Protein AF-A0A6J4Q2Y3-F1 (afdb_monomer_lite)

Sequence (351 aa):
MREAQGMSKALRFVGTSSLFTVGAATLVVAAYTLRTARKYVGLAEDRMEHLREEQAGLLGFLREERRVSKEESKREREQHLELQQKVEWLNREFKQLQREQGQLAEKFERERARRLEYQQQQTRQEREERARERERRDSEQKIEHLKRELRELREAQQDRKIEQDSSSSVPAGSLESLPKGRELLGEELPSAPRPREAGKTSRPASSPEKKAPAPAKVPPTNKRPRLGVRLPHPDDLAGGGRAPVGRPRSGAQLEVFRKHYDRYLENYRGYVELAEGLYRARDNGEVQPGSFEEREWRGRLRRANDGIERTTSRLDILEEHNPELATDDRISRRAGVARRHSELQRKTGAV

Structure (mmCIF, N/CA/C/O backbone):
data_AF-A0A6J4Q2Y3-F1
#
_entry.id   AF-A0A6J4Q2Y3-F1
#
loop_
_atom_site.group_PDB
_atom_site.id
_atom_site.type_symbol
_atom_site.label_atom_id
_atom_site.label_alt_id
_atom_site.label_comp_id
_atom_site.label_asym_id
_atom_site.label_entity_id
_atom_site.label_seq_id
_atom_site.pdbx_PDB_ins_code
_atom_site.Cartn_x
_atom_site.Cartn_y
_atom_site.Cartn_z
_atom_site.occupancy
_atom_site.B_iso_or_equiv
_atom_site.auth_seq_id
_atom_site.auth_comp_id
_atom_site.auth_asym_id
_atom_site.auth_atom_id
_atom_site.pdbx_PDB_model_num
ATOM 1 N N . MET A 1 1 ? 72.556 -20.715 -97.646 1.00 51.34 1 MET A N 1
ATOM 2 C CA . MET A 1 1 ? 7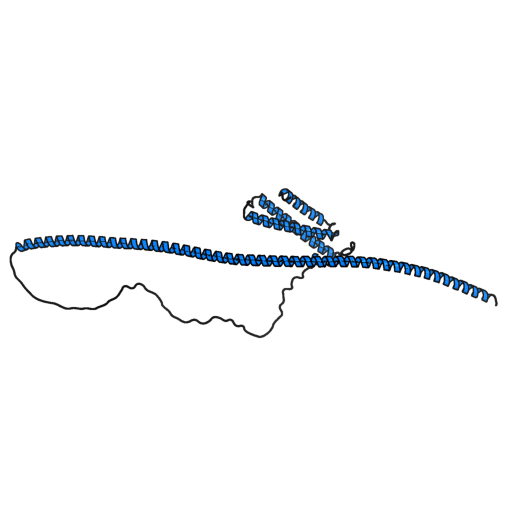2.250 -21.104 -96.245 1.00 51.34 1 MET A CA 1
ATOM 3 C C . MET A 1 1 ? 72.565 -20.033 -95.175 1.00 51.34 1 MET A C 1
ATOM 5 O O . MET A 1 1 ? 72.493 -20.354 -93.999 1.00 51.34 1 MET A O 1
ATOM 9 N N . ARG A 1 2 ? 72.846 -18.756 -95.508 1.00 53.25 2 ARG A N 1
ATOM 10 C CA . ARG A 1 2 ? 73.085 -17.691 -94.497 1.00 53.25 2 ARG A CA 1
ATOM 11 C C . ARG A 1 2 ? 71.859 -16.822 -94.155 1.00 53.25 2 ARG A C 1
ATOM 13 O O . ARG A 1 2 ? 71.889 -16.132 -93.145 1.00 53.25 2 ARG A O 1
ATOM 20 N N . GLU A 1 3 ? 70.769 -16.892 -94.919 1.00 53.56 3 GLU A N 1
ATOM 21 C CA . GLU A 1 3 ? 69.589 -16.029 -94.708 1.00 53.56 3 GLU A CA 1
ATOM 22 C C . GLU A 1 3 ? 68.627 -16.528 -93.614 1.00 53.56 3 GLU A C 1
ATOM 24 O O . GLU A 1 3 ? 68.040 -15.723 -92.896 1.00 53.56 3 GLU A O 1
ATOM 29 N N . ALA A 1 4 ? 68.544 -17.840 -93.367 1.00 54.22 4 ALA A N 1
ATOM 30 C CA . ALA A 1 4 ? 67.678 -18.395 -92.315 1.00 54.22 4 ALA A CA 1
ATOM 31 C C . ALA A 1 4 ? 68.166 -18.095 -90.876 1.00 54.22 4 ALA A C 1
ATOM 33 O O . ALA A 1 4 ? 67.412 -18.215 -89.909 1.00 54.22 4 ALA A O 1
ATOM 34 N N . GLN A 1 5 ? 69.425 -17.672 -90.709 1.00 54.25 5 GLN A N 1
ATOM 35 C CA . GLN A 1 5 ? 70.026 -17.413 -89.396 1.00 54.25 5 GLN A CA 1
ATOM 36 C C . GLN A 1 5 ? 69.805 -15.968 -88.899 1.00 54.25 5 GLN A C 1
ATOM 38 O O . GLN A 1 5 ? 69.965 -15.698 -87.708 1.00 54.25 5 GLN A O 1
ATOM 43 N N . GLY A 1 6 ? 69.405 -15.043 -89.783 1.00 58.28 6 GLY A N 1
ATOM 44 C CA . GLY A 1 6 ? 69.096 -13.651 -89.429 1.00 58.28 6 GLY A CA 1
ATOM 45 C C . GLY A 1 6 ? 67.725 -13.485 -88.762 1.00 58.28 6 GLY A C 1
ATOM 46 O O . GLY A 1 6 ? 67.609 -12.810 -87.739 1.00 58.28 6 GLY A O 1
ATOM 47 N N . MET A 1 7 ? 66.695 -14.168 -89.274 1.00 58.19 7 MET A N 1
ATOM 48 C CA . MET A 1 7 ? 65.319 -14.036 -88.763 1.00 58.19 7 MET A CA 1
ATOM 49 C C . MET A 1 7 ? 65.138 -14.626 -87.353 1.00 58.19 7 MET A C 1
ATOM 51 O O . MET A 1 7 ? 64.383 -14.085 -86.548 1.00 58.19 7 MET A O 1
ATOM 55 N N . SER A 1 8 ? 65.886 -15.675 -86.994 1.00 57.44 8 SER A N 1
ATOM 56 C CA . SER A 1 8 ? 65.811 -16.291 -85.658 1.00 57.44 8 SER A CA 1
ATOM 57 C C . SER A 1 8 ? 66.433 -15.435 -84.542 1.00 57.44 8 SER A C 1
ATOM 59 O O . SER A 1 8 ? 66.017 -15.542 -83.387 1.00 57.44 8 SER A O 1
ATOM 61 N N . LYS A 1 9 ? 67.382 -14.541 -84.861 1.00 57.28 9 LYS A N 1
ATOM 62 C CA . LYS A 1 9 ? 67.942 -13.574 -83.898 1.00 57.28 9 LYS A CA 1
ATOM 63 C C . LYS A 1 9 ? 67.012 -12.381 -83.663 1.00 57.28 9 LYS A C 1
ATOM 65 O O . LYS A 1 9 ? 66.876 -11.952 -82.519 1.00 57.28 9 LYS A O 1
ATOM 70 N N . ALA A 1 10 ? 66.320 -11.906 -84.700 1.00 59.75 10 ALA A N 1
ATOM 71 C CA . ALA A 1 10 ? 65.318 -10.846 -84.570 1.00 59.75 10 ALA A CA 1
ATOM 72 C C . ALA A 1 10 ? 64.118 -11.291 -83.708 1.00 59.75 10 ALA A C 1
ATOM 74 O O . ALA A 1 10 ? 63.683 -10.555 -82.824 1.00 59.75 10 ALA A O 1
ATOM 75 N N . LEU A 1 11 ? 63.656 -12.536 -83.877 1.00 58.59 11 LEU A N 1
ATOM 76 C CA . LEU A 1 11 ? 62.570 -13.117 -83.074 1.00 58.59 11 LEU A CA 1
ATOM 77 C C . LEU A 1 11 ? 62.900 -13.216 -81.573 1.00 58.59 11 LEU A C 1
ATOM 79 O O . LEU A 1 11 ? 62.035 -12.960 -80.737 1.00 58.59 11 LEU A O 1
ATOM 83 N N . ARG A 1 12 ? 64.150 -13.528 -81.201 1.00 60.53 12 ARG A N 1
ATOM 84 C CA . ARG A 1 12 ? 64.557 -13.592 -79.783 1.00 60.53 12 ARG A CA 1
ATOM 85 C C . ARG A 1 12 ? 64.648 -12.213 -79.126 1.00 60.53 12 ARG A C 1
ATOM 87 O O . ARG A 1 12 ? 64.338 -12.103 -77.947 1.00 60.53 12 ARG A O 1
ATOM 94 N N . PHE A 1 13 ? 65.027 -11.174 -79.868 1.00 59.72 13 PHE A N 1
ATOM 95 C CA . PHE A 1 13 ? 65.158 -9.811 -79.337 1.00 59.72 13 PHE A CA 1
ATOM 96 C C . PHE A 1 13 ? 63.798 -9.116 -79.125 1.00 59.72 13 PHE A C 1
ATOM 98 O O . PHE A 1 13 ? 63.598 -8.383 -78.154 1.00 59.72 13 PHE A O 1
ATOM 105 N N . VAL A 1 14 ? 62.825 -9.393 -79.998 1.00 62.09 14 VAL A N 1
ATOM 106 C CA . VAL A 1 14 ? 61.439 -8.919 -79.828 1.00 62.09 14 VAL A CA 1
ATOM 107 C C . VAL A 1 14 ? 60.732 -9.668 -78.687 1.00 62.09 14 VAL A C 1
ATOM 109 O O . VAL A 1 14 ? 59.996 -9.064 -77.910 1.00 62.09 14 VAL A O 1
ATOM 112 N N . GLY A 1 15 ? 61.009 -10.966 -78.514 1.00 62.28 15 GLY A N 1
ATOM 113 C CA . GLY A 1 15 ? 60.459 -11.752 -77.405 1.00 62.28 15 GLY A CA 1
ATOM 114 C C . GLY A 1 15 ? 60.967 -11.319 -76.023 1.00 62.28 15 GLY A C 1
ATOM 115 O O . GLY A 1 15 ? 60.176 -11.211 -75.087 1.00 62.28 15 GLY A O 1
ATOM 116 N N . THR A 1 16 ? 62.264 -11.022 -75.879 1.00 70.94 16 THR A N 1
ATOM 117 C CA . THR A 1 16 ? 62.836 -10.613 -74.582 1.00 70.94 16 THR A CA 1
ATOM 118 C C . THR A 1 16 ? 62.355 -9.232 -74.145 1.00 70.94 16 THR A C 1
ATOM 120 O O . THR A 1 16 ? 61.988 -9.059 -72.986 1.00 70.94 16 THR A O 1
ATOM 123 N N . SER A 1 17 ? 62.286 -8.260 -75.057 1.00 71.75 17 SER A N 1
ATOM 124 C CA . SER A 1 17 ? 61.802 -6.903 -74.754 1.00 71.75 17 SER A CA 1
ATOM 125 C C . SER A 1 17 ? 60.324 -6.871 -74.339 1.00 71.75 17 SER A C 1
ATOM 127 O O . SER A 1 17 ? 59.967 -6.174 -73.386 1.00 71.75 17 SER A O 1
ATOM 129 N N . SER A 1 18 ? 59.471 -7.687 -74.965 1.00 76.50 18 SER A N 1
ATOM 130 C CA . SER A 1 18 ? 58.060 -7.814 -74.573 1.00 76.50 18 SER A CA 1
ATOM 131 C C . SER A 1 18 ? 57.900 -8.364 -73.146 1.00 76.50 18 SER A C 1
ATOM 133 O O . SER A 1 18 ? 57.174 -7.774 -72.344 1.00 76.50 18 SER A O 1
ATOM 135 N N . LEU A 1 19 ? 58.655 -9.405 -72.774 1.00 80.12 19 LEU A N 1
ATOM 136 C CA . LEU A 1 19 ? 58.645 -9.968 -71.415 1.00 80.12 19 LEU A CA 1
ATOM 137 C C . LEU A 1 19 ? 59.054 -8.944 -70.346 1.00 80.12 19 LEU A C 1
ATOM 139 O O . LEU A 1 19 ? 58.438 -8.893 -69.281 1.00 80.12 19 LEU A O 1
ATOM 143 N N . PHE A 1 20 ? 60.042 -8.092 -70.634 1.00 84.00 20 PHE A N 1
ATOM 144 C CA . PHE A 1 20 ? 60.451 -7.032 -69.709 1.00 84.00 20 PHE A CA 1
ATOM 145 C C . PHE A 1 20 ? 59.354 -5.984 -69.493 1.00 84.00 20 PHE A C 1
ATOM 147 O O . PHE A 1 20 ? 59.102 -5.598 -68.352 1.00 84.00 20 PHE A O 1
ATOM 154 N N . THR A 1 21 ? 58.670 -5.546 -70.555 1.00 85.38 21 THR A N 1
ATOM 155 C CA . THR A 1 21 ? 57.591 -4.546 -70.428 1.00 85.38 21 THR A CA 1
ATOM 156 C C . THR A 1 21 ? 56.382 -5.083 -69.659 1.00 85.38 21 THR A C 1
ATOM 158 O O . THR A 1 21 ? 55.869 -4.398 -68.773 1.00 85.38 21 THR A O 1
ATOM 161 N N . VAL A 1 22 ? 55.980 -6.334 -69.911 1.00 88.44 22 VAL A N 1
ATOM 162 C CA . VAL A 1 22 ? 54.896 -7.000 -69.168 1.00 88.44 22 VAL A CA 1
ATOM 163 C C . VAL A 1 22 ? 55.290 -7.231 -67.706 1.00 88.44 22 VAL A C 1
ATOM 165 O O . VAL A 1 22 ? 54.489 -6.978 -66.803 1.00 88.44 22 VAL A O 1
ATOM 168 N N . GLY A 1 23 ? 56.535 -7.644 -67.447 1.00 89.75 23 GLY A N 1
ATOM 169 C CA . GLY A 1 23 ? 57.057 -7.820 -66.090 1.00 89.75 23 GLY A CA 1
ATOM 170 C C . GLY A 1 23 ? 57.069 -6.514 -65.291 1.00 89.75 23 GLY A C 1
ATOM 171 O O . GLY A 1 23 ? 56.585 -6.477 -64.160 1.00 89.75 23 GLY A O 1
ATOM 172 N N . ALA A 1 24 ? 57.542 -5.421 -65.895 1.00 92.81 24 ALA A N 1
ATOM 173 C CA . ALA A 1 24 ? 57.549 -4.102 -65.267 1.00 92.81 24 ALA A CA 1
ATOM 174 C C . ALA A 1 24 ? 56.127 -3.586 -64.988 1.00 92.81 24 ALA A C 1
ATOM 176 O O . ALA A 1 24 ? 55.852 -3.127 -63.879 1.00 92.81 24 ALA A O 1
ATOM 177 N N . ALA A 1 25 ? 55.203 -3.719 -65.946 1.00 92.44 25 ALA A N 1
ATOM 178 C CA . ALA A 1 25 ? 53.804 -3.336 -65.753 1.00 92.44 25 ALA A CA 1
ATOM 179 C C . ALA A 1 25 ? 53.146 -4.129 -64.608 1.00 92.44 25 ALA A C 1
ATOM 181 O O . ALA A 1 25 ? 52.479 -3.549 -63.751 1.00 92.44 25 ALA A O 1
ATOM 182 N N . THR A 1 26 ? 53.402 -5.439 -64.535 1.00 93.56 26 THR A N 1
ATOM 183 C CA . THR A 1 26 ? 52.883 -6.308 -63.465 1.00 93.56 26 THR A CA 1
ATOM 184 C C . THR A 1 26 ? 53.423 -5.898 -62.094 1.00 93.56 26 THR A C 1
ATOM 186 O O . THR A 1 26 ? 52.661 -5.832 -61.131 1.00 93.56 26 THR A O 1
ATOM 189 N N . LEU A 1 27 ? 54.712 -5.555 -61.994 1.00 95.00 27 LEU A N 1
ATOM 190 C CA . LEU A 1 27 ? 55.315 -5.071 -60.747 1.00 95.00 27 LEU A CA 1
ATOM 191 C C . LEU A 1 27 ? 54.728 -3.732 -60.291 1.00 95.00 27 LEU A C 1
ATOM 193 O O . LEU A 1 27 ? 54.502 -3.547 -59.095 1.00 95.00 27 LEU A O 1
ATOM 197 N N . VAL A 1 28 ? 54.442 -2.811 -61.216 1.00 94.94 28 VAL A N 1
ATOM 198 C CA . VAL A 1 28 ? 53.799 -1.527 -60.887 1.00 94.94 28 VAL A CA 1
ATOM 199 C C . VAL A 1 28 ? 52.387 -1.751 -60.350 1.00 94.94 28 VAL A C 1
ATOM 201 O O . VAL A 1 28 ? 52.034 -1.187 -59.311 1.00 94.94 28 VAL A O 1
ATOM 204 N N . VAL A 1 29 ? 51.601 -2.616 -61.000 1.00 94.31 29 VAL A N 1
ATOM 205 C CA . VAL A 1 29 ? 50.261 -2.988 -60.520 1.00 94.31 29 VAL A CA 1
ATOM 206 C C . VAL A 1 29 ? 50.352 -3.652 -59.144 1.00 94.31 29 VAL A C 1
ATOM 208 O O . VAL A 1 29 ? 49.654 -3.226 -58.228 1.00 94.31 29 VAL A O 1
ATOM 211 N N . ALA A 1 30 ? 51.266 -4.607 -58.953 1.00 94.12 30 ALA A N 1
ATOM 212 C CA . ALA A 1 30 ? 51.465 -5.293 -57.675 1.00 94.12 30 ALA A CA 1
ATOM 213 C C . ALA A 1 30 ? 51.880 -4.333 -56.542 1.00 94.12 30 ALA A C 1
ATOM 215 O O . ALA A 1 30 ? 51.368 -4.407 -55.421 1.00 94.12 30 ALA A O 1
ATOM 216 N N . ALA A 1 31 ? 52.778 -3.385 -56.826 1.00 94.44 31 ALA A N 1
ATOM 217 C CA . ALA A 1 31 ? 53.193 -2.367 -55.866 1.00 94.44 31 ALA A CA 1
ATOM 218 C C . ALA A 1 31 ? 52.036 -1.419 -55.505 1.00 94.44 31 ALA A C 1
ATOM 220 O O . ALA A 1 31 ? 51.886 -1.037 -54.339 1.00 94.44 31 ALA A O 1
ATOM 221 N N . TYR A 1 32 ? 51.189 -1.067 -56.476 1.00 95.12 32 TYR A N 1
ATOM 222 C CA . TYR A 1 32 ? 49.996 -0.255 -56.245 1.00 95.12 32 TYR A CA 1
ATOM 223 C C . TYR A 1 32 ? 48.945 -0.999 -55.405 1.00 95.12 32 TYR A C 1
ATOM 225 O O . TYR A 1 32 ? 48.430 -0.440 -54.431 1.00 95.12 32 TYR A O 1
ATOM 233 N N . THR A 1 33 ? 48.679 -2.276 -55.702 1.00 94.38 33 THR A N 1
ATOM 234 C CA . THR A 1 33 ? 47.762 -3.112 -54.907 1.00 94.38 33 THR A CA 1
ATOM 235 C C . THR A 1 33 ? 48.272 -3.315 -53.483 1.00 94.38 33 THR A C 1
ATOM 237 O O . THR A 1 33 ? 47.495 -3.268 -52.536 1.00 94.38 33 THR A O 1
ATOM 240 N N . LEU A 1 34 ? 49.588 -3.458 -53.289 1.00 93.50 34 LEU A N 1
ATOM 241 C CA . LEU A 1 34 ? 50.165 -3.597 -51.951 1.00 93.50 34 LEU A CA 1
ATOM 242 C C . LEU A 1 34 ? 50.056 -2.294 -51.142 1.00 93.50 34 LEU A C 1
ATOM 244 O O . LEU A 1 34 ? 49.759 -2.327 -49.948 1.00 93.50 34 LEU A O 1
ATOM 248 N N . ARG A 1 35 ? 50.266 -1.132 -51.777 1.00 92.56 35 ARG A N 1
ATOM 249 C CA . ARG A 1 35 ? 50.105 0.176 -51.117 1.00 92.56 35 ARG A CA 1
ATOM 250 C C . ARG A 1 35 ? 48.658 0.457 -50.734 1.00 92.56 35 ARG A C 1
ATOM 252 O O . ARG A 1 35 ? 48.415 0.970 -49.645 1.00 92.56 35 ARG A O 1
ATOM 259 N N . THR A 1 36 ? 47.713 0.135 -51.610 1.00 92.50 36 THR A N 1
ATOM 260 C CA . THR A 1 36 ? 46.284 0.290 -51.312 1.00 92.50 36 THR A CA 1
ATOM 261 C C . THR A 1 36 ? 45.861 -0.669 -50.205 1.00 92.50 36 THR A C 1
ATOM 263 O O . THR A 1 36 ? 45.287 -0.210 -49.222 1.00 92.50 36 THR A O 1
ATOM 266 N N . ALA A 1 37 ? 46.252 -1.946 -50.268 1.00 92.75 37 ALA A N 1
ATOM 267 C CA . ALA A 1 37 ? 45.990 -2.917 -49.204 1.00 92.75 37 ALA A CA 1
ATOM 268 C C . ALA A 1 37 ? 46.519 -2.448 -47.837 1.00 92.75 37 ALA A C 1
ATOM 270 O O . ALA A 1 37 ? 45.783 -2.491 -46.857 1.00 92.75 37 ALA A O 1
ATOM 271 N N . ARG A 1 38 ? 47.747 -1.911 -47.768 1.00 92.62 38 ARG A N 1
ATOM 272 C CA . ARG A 1 38 ? 48.305 -1.366 -46.513 1.00 92.62 38 ARG A CA 1
ATOM 273 C C . ARG A 1 38 ? 47.492 -0.197 -45.951 1.00 92.62 38 ARG A C 1
ATOM 275 O O . ARG A 1 38 ? 47.301 -0.131 -44.743 1.00 92.62 38 ARG A O 1
ATOM 282 N N . LYS A 1 39 ? 46.981 0.698 -46.804 1.00 93.50 39 LYS A N 1
ATOM 283 C CA . LYS A 1 39 ? 46.099 1.794 -46.364 1.00 93.50 39 LYS A CA 1
ATOM 284 C C . LYS A 1 39 ? 44.755 1.281 -45.842 1.00 93.50 39 LYS A C 1
ATOM 286 O O . LYS A 1 39 ? 44.261 1.803 -44.851 1.00 93.50 39 LYS A O 1
ATOM 291 N N . TYR A 1 40 ? 44.181 0.261 -46.482 1.00 91.25 40 TYR A N 1
ATOM 292 C CA . TYR A 1 40 ? 42.938 -0.357 -46.012 1.00 91.25 40 TYR A CA 1
ATOM 293 C C . TYR A 1 40 ? 43.112 -1.086 -44.680 1.00 91.25 40 TYR A C 1
ATOM 295 O O . TYR A 1 40 ? 42.211 -1.019 -43.852 1.00 91.25 40 TYR A O 1
ATOM 303 N N . VAL A 1 41 ? 44.254 -1.746 -44.460 1.00 94.81 41 VAL A N 1
ATOM 304 C CA . VAL A 1 41 ? 44.563 -2.383 -43.171 1.00 94.81 41 VAL A CA 1
ATOM 305 C C . VAL A 1 41 ? 44.649 -1.336 -42.063 1.00 94.81 41 VAL A C 1
ATOM 307 O O . VAL A 1 41 ? 43.949 -1.492 -41.072 1.00 94.81 41 VAL A O 1
ATOM 310 N N . GLY A 1 42 ? 45.378 -0.233 -42.267 1.00 92.44 42 GLY A N 1
ATOM 311 C CA . GLY A 1 42 ? 45.437 0.850 -41.274 1.00 92.44 42 GLY A CA 1
ATOM 312 C C . GLY A 1 42 ? 44.061 1.455 -40.971 1.00 92.44 42 GLY A C 1
ATOM 313 O O . GLY A 1 42 ? 43.675 1.572 -39.817 1.00 92.44 42 GLY A O 1
ATOM 314 N N . LEU A 1 43 ? 43.250 1.724 -42.003 1.00 93.56 43 LEU A N 1
ATOM 315 C CA . LEU A 1 43 ? 41.882 2.226 -41.809 1.00 93.56 43 LEU A CA 1
ATOM 316 C C . LEU A 1 43 ? 40.981 1.221 -41.061 1.00 93.56 43 LEU A C 1
ATOM 318 O O . LEU A 1 43 ? 40.080 1.612 -40.319 1.00 93.56 43 LEU A O 1
ATOM 322 N N . ALA A 1 44 ? 41.189 -0.080 -41.278 1.00 91.94 44 ALA A N 1
ATOM 323 C CA . ALA A 1 44 ? 40.467 -1.127 -40.566 1.00 91.94 44 ALA A CA 1
ATOM 324 C C . ALA A 1 44 ? 40.925 -1.249 -39.104 1.00 91.94 44 ALA A C 1
ATOM 326 O O . ALA A 1 44 ? 40.083 -1.482 -38.238 1.00 91.94 44 ALA A O 1
ATOM 327 N N . GLU A 1 45 ? 42.218 -1.070 -38.829 1.00 93.31 45 GLU A N 1
ATOM 328 C CA . GLU A 1 45 ? 42.794 -1.049 -37.480 1.00 93.31 45 GLU A CA 1
ATOM 329 C C . GLU A 1 45 ? 42.260 0.141 -36.672 1.00 93.31 45 GLU A C 1
ATOM 331 O O . GLU A 1 45 ? 41.692 -0.086 -35.604 1.00 93.31 45 GLU A O 1
ATOM 336 N N . ASP A 1 46 ? 42.278 1.358 -37.227 1.00 93.56 46 ASP A N 1
ATOM 337 C CA . ASP A 1 46 ? 41.724 2.558 -36.575 1.00 93.56 46 ASP A CA 1
ATOM 338 C C . ASP A 1 46 ? 40.233 2.379 -36.234 1.00 93.56 46 ASP A C 1
ATOM 340 O O . ASP A 1 46 ? 39.761 2.693 -35.137 1.00 93.56 46 ASP A O 1
ATOM 344 N N . ARG A 1 47 ? 39.458 1.805 -37.166 1.00 90.31 47 ARG A N 1
ATOM 345 C CA . ARG A 1 47 ? 38.033 1.524 -36.941 1.00 90.31 47 ARG A CA 1
ATOM 346 C C . ARG A 1 47 ? 37.819 0.455 -35.868 1.00 90.31 47 ARG A C 1
ATOM 348 O O . ARG A 1 47 ? 36.831 0.511 -35.136 1.00 90.31 47 ARG A O 1
ATOM 355 N N . MET A 1 48 ? 38.709 -0.529 -35.786 1.00 91.00 48 MET A N 1
ATOM 356 C CA . MET A 1 48 ? 38.663 -1.578 -34.768 1.00 91.00 48 MET A CA 1
ATOM 357 C C . MET A 1 48 ? 39.027 -1.042 -33.381 1.00 91.00 48 MET A C 1
ATOM 359 O O . MET A 1 48 ? 38.416 -1.472 -32.403 1.00 91.00 48 MET A O 1
ATOM 363 N N . GLU A 1 49 ? 39.976 -0.111 -33.280 1.00 91.75 49 GLU A N 1
ATOM 364 C CA . GLU A 1 49 ? 40.306 0.565 -32.021 1.00 91.75 49 GLU A CA 1
ATOM 365 C C . GLU A 1 49 ? 39.123 1.383 -31.510 1.00 91.75 49 GLU A C 1
ATOM 367 O O . GLU A 1 49 ? 38.693 1.177 -30.375 1.00 91.75 49 GLU A O 1
ATOM 372 N N . HIS A 1 50 ? 38.497 2.181 -32.377 1.00 89.62 50 HIS A N 1
ATOM 373 C CA . HIS A 1 50 ? 37.311 2.947 -32.001 1.00 89.62 50 HIS A CA 1
ATOM 374 C C . HIS A 1 50 ? 36.160 2.049 -31.513 1.00 89.62 50 HIS A C 1
ATOM 376 O O . HIS A 1 50 ? 35.560 2.298 -30.468 1.00 89.62 50 HIS A O 1
ATOM 382 N N . LEU A 1 51 ? 35.899 0.933 -32.206 1.00 89.94 51 LEU A N 1
ATOM 383 C CA . LEU A 1 51 ? 34.889 -0.039 -31.770 1.00 89.94 51 LEU A CA 1
ATOM 384 C C . LEU A 1 51 ? 35.233 -0.688 -30.421 1.00 89.94 51 LEU A C 1
ATOM 386 O O . LEU A 1 51 ? 34.326 -0.992 -29.644 1.00 89.94 51 LEU A O 1
ATOM 390 N N . ARG A 1 52 ? 36.517 -0.921 -30.121 1.00 91.31 52 ARG A N 1
ATOM 391 C CA . ARG A 1 52 ? 36.943 -1.455 -28.816 1.00 91.31 52 ARG A CA 1
ATOM 392 C C . ARG A 1 52 ? 36.735 -0.441 -27.698 1.00 91.31 52 ARG A C 1
ATOM 394 O O . ARG A 1 52 ? 36.291 -0.839 -26.623 1.00 91.31 52 ARG A O 1
ATOM 401 N N . GLU A 1 53 ? 37.023 0.834 -27.938 1.00 92.12 53 GLU A N 1
ATOM 402 C CA . GLU A 1 53 ? 36.790 1.907 -26.967 1.00 92.12 53 GLU A CA 1
ATOM 403 C C . GLU A 1 53 ? 35.297 2.082 -26.669 1.00 92.12 53 GLU A C 1
ATOM 405 O O . GLU A 1 53 ? 34.901 2.104 -25.501 1.00 92.12 53 GLU A O 1
ATOM 410 N N . GLU A 1 54 ? 34.446 2.094 -27.701 1.00 87.75 54 GLU A N 1
ATOM 411 C CA . GLU A 1 54 ? 32.990 2.143 -27.525 1.00 87.75 54 GLU A CA 1
ATOM 412 C C . GLU A 1 54 ? 32.471 0.930 -26.736 1.00 87.75 54 GLU A C 1
ATOM 414 O O . GLU A 1 54 ? 31.659 1.074 -25.816 1.00 87.75 54 GLU A O 1
ATOM 419 N N . GLN A 1 55 ? 32.967 -0.273 -27.047 1.00 87.25 55 GLN A N 1
ATOM 420 C CA . GLN A 1 55 ? 32.610 -1.490 -26.312 1.00 87.25 55 GLN A CA 1
ATOM 421 C C . GLN A 1 55 ? 33.074 -1.444 -24.852 1.00 87.25 55 GLN A C 1
ATOM 423 O O . GLN A 1 55 ? 32.327 -1.867 -23.966 1.00 87.25 55 GLN A O 1
ATOM 428 N N . ALA A 1 56 ? 34.270 -0.918 -24.578 1.00 90.19 56 ALA A N 1
ATOM 429 C CA . ALA A 1 56 ? 34.779 -0.759 -23.219 1.00 90.19 56 ALA A CA 1
ATOM 430 C C . ALA A 1 56 ? 33.933 0.239 -22.411 1.00 90.19 56 ALA A C 1
ATOM 432 O O . ALA A 1 56 ? 33.603 -0.040 -21.256 1.00 90.19 56 ALA A O 1
ATOM 433 N N . GLY A 1 57 ? 33.516 1.348 -23.029 1.00 88.62 57 GLY A N 1
ATOM 434 C CA . GLY A 1 57 ? 32.616 2.328 -22.418 1.00 88.62 57 GLY A CA 1
ATOM 435 C C . GLY A 1 57 ? 31.248 1.735 -22.074 1.00 88.62 57 GLY A C 1
ATOM 436 O O . GLY A 1 57 ? 30.791 1.852 -20.936 1.00 88.62 57 GLY A O 1
ATOM 437 N N . LEU A 1 58 ? 30.628 1.018 -23.017 1.00 86.00 58 LEU A N 1
ATOM 438 C CA . LEU A 1 58 ? 29.344 0.333 -22.810 1.00 86.00 58 LEU A CA 1
ATOM 439 C C . LEU A 1 58 ? 29.417 -0.719 -21.694 1.00 86.00 58 LEU A C 1
ATOM 441 O O . LEU A 1 58 ? 28.536 -0.782 -20.837 1.00 86.00 58 LEU A O 1
ATOM 445 N N . LEU A 1 59 ? 30.476 -1.532 -21.668 1.00 88.56 59 LEU A N 1
ATOM 446 C CA . LEU A 1 59 ? 30.677 -2.524 -20.608 1.00 88.56 59 LEU A CA 1
ATOM 447 C C . LEU A 1 59 ? 30.925 -1.870 -19.245 1.00 88.56 59 LEU A C 1
ATOM 449 O O . LEU A 1 59 ? 30.448 -2.382 -18.229 1.00 88.56 59 LEU A O 1
ATOM 453 N N . GLY A 1 60 ? 31.653 -0.751 -19.217 1.00 90.38 60 GLY A N 1
ATOM 454 C CA . GLY A 1 60 ? 31.845 0.060 -18.018 1.00 90.38 60 GLY A CA 1
ATOM 455 C C . GLY A 1 60 ? 30.516 0.571 -17.468 1.00 90.38 60 GLY A C 1
ATOM 456 O O . GLY A 1 60 ? 30.213 0.345 -16.297 1.00 90.38 60 GLY A O 1
ATOM 457 N N . PHE A 1 61 ? 29.689 1.157 -18.335 1.00 89.44 61 PHE A N 1
ATOM 458 C CA . PHE A 1 61 ? 28.358 1.651 -17.986 1.00 89.44 61 PHE A CA 1
ATOM 459 C C . PHE A 1 61 ? 27.459 0.548 -17.409 1.00 89.44 61 PHE A C 1
ATOM 461 O O . PHE A 1 61 ? 26.951 0.691 -16.300 1.00 89.44 61 PHE A O 1
ATOM 468 N N . LEU A 1 62 ? 27.339 -0.596 -18.093 1.00 85.25 62 LEU A N 1
ATOM 469 C CA . LEU A 1 62 ? 26.516 -1.722 -17.625 1.00 85.25 62 LEU A CA 1
ATOM 470 C C . LEU A 1 62 ? 26.998 -2.289 -16.283 1.00 85.25 62 LEU A C 1
ATOM 472 O O . LEU A 1 62 ? 26.203 -2.765 -15.469 1.00 85.25 62 LEU A O 1
ATOM 476 N N . ARG A 1 63 ? 28.312 -2.276 -16.036 1.00 90.75 63 ARG A N 1
ATOM 477 C CA . ARG A 1 63 ? 28.877 -2.731 -14.762 1.00 90.75 63 ARG A CA 1
ATOM 478 C C . ARG A 1 63 ? 28.524 -1.772 -13.627 1.00 90.75 63 ARG A C 1
ATOM 480 O O . ARG A 1 63 ? 28.216 -2.252 -12.535 1.00 90.75 63 ARG A O 1
ATOM 487 N N . GLU A 1 64 ? 28.551 -0.470 -13.888 1.00 91.81 64 GLU A N 1
ATOM 488 C CA . GLU A 1 64 ? 28.174 0.552 -12.913 1.00 91.81 64 GLU A CA 1
ATOM 489 C C . GLU A 1 64 ? 26.670 0.514 -12.632 1.00 91.81 64 GLU A C 1
ATOM 491 O O . GLU A 1 64 ? 26.268 0.440 -11.475 1.00 91.81 64 GLU A O 1
ATOM 496 N N . GLU A 1 65 ? 25.833 0.410 -13.664 1.00 84.31 65 GLU A N 1
ATOM 497 C CA . GLU A 1 65 ? 24.382 0.265 -13.514 1.00 84.31 65 GLU A CA 1
ATOM 498 C C . GLU A 1 65 ? 24.027 -0.986 -12.697 1.00 84.31 65 GLU A C 1
ATOM 500 O O . GLU A 1 65 ? 23.251 -0.938 -11.740 1.00 84.31 65 GLU A O 1
ATOM 505 N N . ARG A 1 66 ? 24.689 -2.116 -12.984 1.00 90.75 66 ARG A N 1
ATOM 506 C CA . ARG A 1 66 ? 24.533 -3.345 -12.197 1.00 90.75 66 ARG A CA 1
ATOM 507 C C . ARG A 1 66 ? 24.958 -3.160 -10.742 1.00 90.75 66 ARG A C 1
ATOM 509 O O . ARG A 1 66 ? 24.391 -3.800 -9.853 1.00 90.75 66 ARG A O 1
ATOM 516 N N . ARG A 1 67 ? 25.984 -2.348 -10.486 1.00 95.31 67 ARG A N 1
ATOM 517 C CA . ARG A 1 67 ? 26.457 -2.050 -9.133 1.00 95.31 67 ARG A CA 1
ATOM 518 C C . ARG A 1 67 ? 25.446 -1.185 -8.389 1.00 95.31 67 ARG A C 1
ATOM 520 O O . ARG A 1 67 ? 25.054 -1.575 -7.293 1.00 95.31 67 ARG A O 1
ATOM 527 N N . VAL A 1 68 ? 24.990 -0.097 -9.002 1.00 91.56 68 VAL A N 1
ATOM 528 C CA . VAL A 1 68 ? 23.976 0.809 -8.448 1.00 91.56 68 VAL A CA 1
ATOM 529 C C . VAL A 1 68 ? 22.695 0.041 -8.140 1.00 91.56 68 VAL A C 1
ATOM 531 O O . VAL A 1 68 ? 22.261 0.023 -6.993 1.00 91.56 68 VAL A O 1
ATOM 534 N N . SER A 1 69 ? 22.173 -0.725 -9.099 1.00 89.06 69 SER A N 1
ATOM 535 C CA . SER A 1 69 ? 20.977 -1.554 -8.902 1.00 89.06 69 SER A CA 1
ATOM 536 C C . SER A 1 69 ? 21.146 -2.569 -7.759 1.00 89.06 69 SER A C 1
ATOM 538 O O . SER A 1 69 ? 20.233 -2.818 -6.967 1.00 89.06 69 SER A O 1
ATOM 540 N N . LYS A 1 70 ? 22.344 -3.147 -7.606 1.00 95.44 70 LYS A N 1
ATOM 541 C CA . LYS A 1 70 ? 22.645 -4.058 -6.494 1.00 95.44 70 LYS A CA 1
ATOM 542 C C . LYS A 1 70 ? 22.711 -3.333 -5.148 1.00 95.44 70 LYS A C 1
ATOM 544 O O . LYS A 1 70 ? 22.335 -3.928 -4.139 1.00 95.44 70 LYS A O 1
ATOM 549 N N . GLU A 1 71 ? 23.218 -2.106 -5.108 1.00 95.31 71 GLU A N 1
ATOM 550 C CA . GLU A 1 71 ? 23.252 -1.272 -3.903 1.00 95.31 71 GLU A CA 1
ATOM 551 C C . GLU A 1 71 ? 21.846 -0.805 -3.508 1.00 95.31 71 GLU A C 1
ATOM 553 O O . GLU A 1 71 ? 21.480 -0.926 -2.341 1.00 95.31 71 GLU A O 1
ATOM 558 N N . GLU A 1 72 ? 21.020 -0.394 -4.468 1.00 91.81 72 GLU A N 1
ATOM 559 C CA . GLU A 1 72 ? 19.609 -0.070 -4.239 1.00 91.81 72 GLU A CA 1
ATOM 560 C C . GLU A 1 72 ? 18.835 -1.275 -3.710 1.00 91.81 72 GLU A C 1
ATOM 562 O O . GLU A 1 72 ? 18.200 -1.183 -2.664 1.00 91.81 72 GLU A O 1
ATOM 567 N N . SER A 1 73 ? 18.987 -2.451 -4.331 1.00 90.06 73 SER A N 1
ATOM 568 C CA . SER A 1 73 ? 18.331 -3.670 -3.842 1.00 90.06 73 SER A CA 1
ATOM 569 C C . SER A 1 73 ? 18.771 -4.051 -2.423 1.00 90.06 73 SER A C 1
ATOM 571 O O . SER A 1 73 ? 17.995 -4.641 -1.670 1.00 90.06 73 SER A O 1
ATOM 573 N N . LYS A 1 74 ? 20.008 -3.732 -2.021 1.00 96.25 74 LYS A N 1
ATOM 574 C CA . LYS A 1 74 ? 20.443 -3.912 -0.627 1.00 96.25 74 LYS A CA 1
ATOM 575 C C . LYS A 1 74 ? 19.743 -2.926 0.304 1.00 96.25 74 LYS A C 1
ATOM 577 O O . LYS A 1 74 ? 19.208 -3.371 1.315 1.00 96.25 74 LYS A O 1
ATOM 582 N N . ARG A 1 75 ? 19.687 -1.642 -0.060 1.00 94.88 75 ARG A N 1
ATOM 583 C CA . ARG A 1 75 ? 18.992 -0.606 0.723 1.00 94.88 75 ARG A CA 1
ATOM 584 C C . ARG A 1 75 ? 17.511 -0.929 0.897 1.00 94.88 75 ARG A C 1
ATOM 586 O O . ARG A 1 75 ? 16.994 -0.831 2.002 1.00 94.88 75 ARG A O 1
ATOM 593 N N . GLU A 1 76 ? 16.839 -1.387 -0.157 1.00 90.38 76 GLU A N 1
ATOM 594 C CA . GLU A 1 76 ? 15.437 -1.815 -0.081 1.00 90.38 76 GLU A CA 1
ATOM 595 C C . GLU A 1 76 ? 15.246 -2.995 0.877 1.00 90.38 76 GLU A C 1
ATOM 597 O O . GLU A 1 76 ? 14.294 -3.016 1.656 1.00 90.38 76 GLU A O 1
ATOM 602 N N . ARG A 1 77 ? 16.154 -3.981 0.859 1.00 94.56 77 ARG A N 1
ATOM 603 C CA . ARG A 1 77 ? 16.107 -5.113 1.799 1.00 94.56 77 ARG A CA 1
ATOM 604 C C . ARG A 1 77 ? 16.329 -4.663 3.236 1.00 94.56 77 ARG A C 1
ATOM 606 O O . ARG A 1 77 ? 15.634 -5.151 4.120 1.00 94.56 77 ARG A O 1
ATOM 613 N N . GLU A 1 78 ? 17.269 -3.754 3.468 1.00 96.69 78 GLU A N 1
ATOM 614 C CA . GLU A 1 78 ? 17.525 -3.173 4.789 1.00 96.69 78 GLU A CA 1
ATOM 615 C C . GLU A 1 78 ? 16.290 -2.420 5.301 1.00 96.69 78 GLU A C 1
ATOM 617 O O . GLU A 1 78 ? 15.814 -2.711 6.396 1.00 96.69 78 GLU A O 1
ATOM 622 N N . GLN A 1 79 ? 15.679 -1.570 4.472 1.00 93.31 79 GLN A N 1
ATOM 623 C CA . GLN A 1 79 ? 14.426 -0.883 4.806 1.00 93.31 79 GLN A CA 1
ATOM 624 C C . GLN A 1 79 ? 13.283 -1.863 5.093 1.00 93.31 79 GLN A C 1
ATOM 626 O O . GLN A 1 79 ? 12.525 -1.678 6.046 1.00 93.31 79 GLN A O 1
ATOM 631 N N . HIS A 1 80 ? 13.161 -2.932 4.303 1.00 93.25 80 HIS A N 1
ATOM 632 C CA . HIS A 1 80 ? 12.169 -3.977 4.546 1.00 93.25 80 HIS A CA 1
ATOM 633 C C . HIS A 1 80 ? 12.381 -4.678 5.889 1.00 93.25 80 HIS A C 1
ATOM 635 O O . HIS A 1 80 ? 11.406 -4.935 6.595 1.00 93.25 80 HIS A O 1
ATOM 641 N N . LEU A 1 81 ? 13.631 -4.965 6.258 1.00 96.75 81 LEU A N 1
ATOM 642 C CA . LEU A 1 81 ? 13.967 -5.569 7.546 1.00 96.75 81 LEU A CA 1
ATOM 643 C C . LEU A 1 81 ? 13.679 -4.613 8.708 1.00 96.75 81 LEU A C 1
ATOM 645 O O . LEU A 1 81 ? 13.103 -5.039 9.706 1.00 96.75 81 LEU A O 1
ATOM 649 N N . GLU A 1 82 ? 14.003 -3.327 8.578 1.00 97.12 82 GLU A N 1
ATOM 650 C CA . GLU A 1 82 ? 13.667 -2.318 9.590 1.00 97.12 82 GLU A CA 1
ATOM 651 C C . GLU A 1 82 ? 12.154 -2.177 9.780 1.00 97.12 82 GLU A C 1
ATOM 653 O O . GLU A 1 82 ? 11.662 -2.128 10.910 1.00 97.12 82 GLU A O 1
ATOM 658 N N . LEU A 1 83 ? 11.393 -2.135 8.683 1.00 95.00 83 LEU A N 1
ATOM 659 C CA . LEU A 1 83 ? 9.932 -2.108 8.733 1.00 95.00 83 LEU A CA 1
ATOM 660 C C . LEU A 1 83 ? 9.382 -3.376 9.383 1.00 95.00 83 LEU A C 1
ATOM 662 O O . LEU A 1 83 ? 8.485 -3.289 10.220 1.00 95.00 83 LEU A O 1
ATOM 666 N N . GLN A 1 84 ? 9.940 -4.540 9.055 1.00 96.00 84 GLN A N 1
ATOM 667 C CA . GLN A 1 84 ? 9.546 -5.803 9.668 1.00 96.00 84 GLN A CA 1
ATOM 668 C C . GLN A 1 84 ? 9.806 -5.796 11.180 1.00 96.00 84 GLN A C 1
ATOM 670 O O . GLN A 1 84 ? 8.916 -6.152 11.950 1.00 96.00 84 GLN A O 1
ATOM 675 N N . GLN A 1 85 ? 10.969 -5.314 11.623 1.00 97.31 85 GLN A N 1
ATOM 676 C CA . GLN A 1 85 ? 11.286 -5.176 13.046 1.00 97.31 85 GLN A CA 1
ATOM 677 C C . GLN A 1 85 ? 10.337 -4.203 13.757 1.00 97.31 85 GLN A C 1
ATOM 679 O O . GLN A 1 85 ? 9.854 -4.507 14.849 1.00 97.31 85 GLN A O 1
ATOM 684 N N . LYS A 1 86 ? 10.008 -3.063 13.133 1.00 97.38 86 LYS A N 1
ATOM 685 C CA . LYS A 1 86 ? 9.029 -2.101 13.672 1.00 97.38 86 LYS A CA 1
ATOM 686 C C . LYS A 1 86 ? 7.640 -2.718 13.810 1.00 97.38 86 LYS A C 1
ATOM 688 O O . LYS A 1 86 ? 6.991 -2.536 14.836 1.00 97.38 86 LYS A O 1
ATOM 693 N N . VAL A 1 87 ? 7.191 -3.475 12.810 1.00 97.44 87 VAL A N 1
ATOM 694 C CA . VAL A 1 87 ? 5.903 -4.185 12.853 1.00 97.44 87 VAL A CA 1
ATOM 695 C C . VAL A 1 87 ? 5.899 -5.245 13.952 1.00 97.44 87 VAL A C 1
ATOM 697 O O . VAL A 1 87 ? 4.928 -5.349 14.700 1.00 97.44 87 VAL A O 1
ATOM 700 N N . GLU A 1 88 ? 6.977 -6.017 14.095 1.00 98.06 88 GLU A N 1
ATOM 701 C CA . GLU A 1 88 ? 7.101 -7.002 15.170 1.00 98.06 88 GLU A CA 1
ATOM 702 C C . GLU A 1 88 ? 7.070 -6.352 16.554 1.00 98.06 88 GLU A C 1
ATOM 704 O O . GLU A 1 88 ? 6.407 -6.869 17.456 1.00 98.06 88 GLU A O 1
ATOM 709 N N . TRP A 1 89 ? 7.748 -5.216 16.720 1.00 97.81 89 TRP A N 1
ATOM 710 C CA . TRP A 1 89 ? 7.732 -4.439 17.954 1.00 97.81 89 TRP A CA 1
ATOM 711 C C . TRP A 1 89 ? 6.326 -3.911 18.277 1.00 97.81 89 TRP A C 1
ATOM 713 O O . TRP A 1 89 ? 5.807 -4.207 19.354 1.00 97.81 89 TRP A O 1
ATOM 723 N N . LEU A 1 90 ? 5.652 -3.264 17.318 1.00 98.06 90 LEU A N 1
ATOM 724 C CA . LEU A 1 90 ? 4.270 -2.786 17.479 1.00 98.06 90 LEU A CA 1
ATOM 725 C C . LEU A 1 90 ? 3.300 -3.922 17.818 1.00 98.06 90 LEU A C 1
ATOM 727 O O . LEU A 1 90 ? 2.402 -3.763 18.638 1.00 98.06 90 LEU A O 1
ATOM 731 N N . ASN A 1 91 ? 3.483 -5.100 17.222 1.00 97.81 91 ASN A N 1
ATOM 732 C CA . ASN A 1 91 ? 2.651 -6.265 17.513 1.00 97.81 91 ASN A CA 1
ATOM 733 C C . ASN A 1 91 ? 2.852 -6.768 18.956 1.00 97.81 91 ASN A C 1
ATOM 735 O O . ASN A 1 91 ? 1.912 -7.253 19.588 1.00 97.81 91 ASN A O 1
ATOM 739 N N . ARG A 1 92 ? 4.066 -6.647 19.512 1.00 97.81 92 ARG A N 1
ATOM 740 C CA . ARG A 1 92 ? 4.320 -6.967 20.926 1.00 97.81 92 ARG A CA 1
ATOM 741 C C . ARG A 1 92 ? 3.637 -5.965 21.849 1.00 97.81 92 ARG A C 1
ATOM 743 O O . ARG A 1 92 ? 2.973 -6.408 22.784 1.00 97.81 92 ARG A O 1
ATOM 750 N N . GLU A 1 93 ? 3.745 -4.669 21.564 1.00 97.94 93 GLU A N 1
ATOM 751 C CA . GLU A 1 93 ? 3.048 -3.632 22.336 1.00 97.94 93 GLU A CA 1
ATOM 752 C C . GLU A 1 93 ? 1.532 -3.810 22.278 1.00 97.94 93 GLU A C 1
ATOM 754 O O . GLU A 1 93 ? 0.865 -3.831 23.309 1.00 97.94 93 GLU A O 1
ATOM 759 N N . PHE A 1 94 ? 0.980 -4.047 21.089 1.00 97.31 94 PHE A N 1
ATOM 760 C CA . PHE A 1 94 ? -0.452 -4.265 20.924 1.00 97.31 94 PHE A CA 1
ATOM 761 C C . PHE A 1 94 ? -0.949 -5.463 21.745 1.00 97.31 94 PHE A C 1
ATOM 763 O O . PHE A 1 94 ? -1.975 -5.383 22.420 1.00 97.31 94 PHE A O 1
ATOM 770 N N . LYS A 1 95 ? -0.191 -6.568 21.764 1.00 98.06 95 LYS A N 1
ATOM 771 C CA . LYS A 1 95 ? -0.506 -7.732 22.608 1.00 98.06 95 LYS A CA 1
ATOM 772 C C . LYS A 1 95 ? -0.420 -7.424 24.102 1.00 98.06 95 LYS A C 1
ATOM 774 O O . LYS A 1 95 ? -1.172 -8.019 24.871 1.00 98.06 95 LYS A O 1
ATOM 779 N N . GLN A 1 96 ? 0.492 -6.552 24.529 1.00 97.94 96 GLN A N 1
ATOM 780 C CA . GLN A 1 96 ? 0.564 -6.111 25.924 1.00 97.94 96 GLN A CA 1
ATOM 781 C C . GLN A 1 96 ? -0.661 -5.274 26.290 1.00 97.94 96 GLN A C 1
ATOM 783 O O . GLN A 1 96 ? -1.363 -5.633 27.232 1.00 97.94 96 GLN A O 1
ATOM 788 N N . LEU A 1 97 ? -1.000 -4.271 25.479 1.00 97.69 97 LEU A N 1
ATOM 789 C CA . LEU A 1 97 ? -2.193 -3.442 25.676 1.00 97.69 97 LEU A CA 1
ATOM 790 C C . LEU A 1 97 ? -3.478 -4.274 25.707 1.00 97.69 97 LEU A C 1
ATOM 792 O O . LEU A 1 97 ? -4.356 -4.042 26.535 1.00 97.69 97 LEU A O 1
ATOM 796 N N . GLN A 1 98 ? -3.583 -5.291 24.851 1.00 97.06 98 GLN A N 1
ATOM 7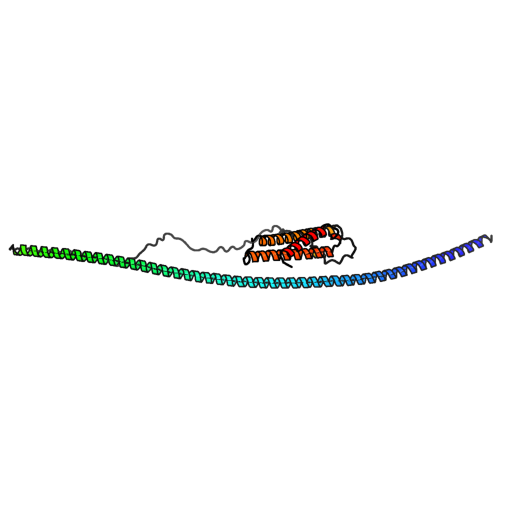97 C CA . GLN A 1 98 ? -4.732 -6.194 24.849 1.00 97.06 98 GLN A CA 1
ATOM 798 C C . GLN A 1 98 ? -4.844 -6.994 26.158 1.00 97.06 98 GLN A C 1
ATOM 800 O O . GLN A 1 98 ? -5.946 -7.195 26.669 1.00 97.06 98 GLN A O 1
ATOM 805 N N . ARG A 1 99 ? -3.714 -7.431 26.733 1.00 97.75 99 ARG A N 1
ATOM 806 C CA . ARG A 1 99 ? -3.696 -8.099 28.046 1.00 97.75 99 ARG A CA 1
ATOM 807 C C . ARG A 1 99 ? -4.080 -7.139 29.165 1.00 97.75 99 ARG A C 1
ATOM 809 O O . ARG A 1 99 ? -4.845 -7.527 30.041 1.00 97.75 99 ARG A O 1
ATOM 816 N N . GLU A 1 100 ? -3.581 -5.909 29.129 1.00 98.00 100 GLU A N 1
ATOM 817 C CA . GLU A 1 100 ? -3.907 -4.880 30.121 1.00 98.00 100 GLU A CA 1
ATOM 818 C C . GLU A 1 100 ? -5.390 -4.506 30.085 1.00 98.00 100 GLU A C 1
ATOM 820 O O . GLU A 1 100 ? -6.036 -4.476 31.134 1.00 98.00 100 GLU A O 1
ATOM 825 N N . GLN A 1 101 ? -5.967 -4.321 28.892 1.00 96.81 101 GLN A N 1
ATOM 826 C CA . GLN A 1 101 ? -7.413 -4.145 28.742 1.00 96.81 101 GLN A CA 1
ATOM 827 C C . GLN A 1 101 ? -8.191 -5.335 29.305 1.00 96.81 101 GLN A C 1
ATOM 829 O O . GLN A 1 101 ? -9.165 -5.130 30.025 1.00 96.81 101 GLN A O 1
ATOM 834 N N . GLY A 1 102 ? -7.754 -6.567 29.022 1.00 97.81 102 GLY A N 1
ATOM 835 C CA . GLY A 1 102 ? -8.383 -7.770 29.570 1.00 97.81 102 GLY A CA 1
ATOM 836 C C . GLY A 1 102 ? -8.362 -7.798 31.101 1.00 97.81 102 GLY A C 1
ATOM 837 O O . GLY A 1 102 ? -9.385 -8.056 31.729 1.00 97.81 102 GLY A O 1
ATOM 838 N N . GLN A 1 103 ? -7.228 -7.454 31.715 1.00 97.88 103 GLN A N 1
ATOM 839 C CA . GLN A 1 103 ? -7.102 -7.380 33.175 1.00 97.88 103 GLN A CA 1
ATOM 840 C C . GLN A 1 103 ? -7.969 -6.274 33.787 1.00 97.88 103 GLN A C 1
ATOM 842 O O . GLN A 1 103 ? -8.535 -6.453 34.866 1.00 97.88 103 GLN A O 1
ATOM 847 N N . LEU A 1 104 ? -8.072 -5.119 33.125 1.00 98.06 104 LEU A N 1
ATOM 848 C CA . LEU A 1 104 ? -8.943 -4.026 33.559 1.00 98.06 104 LEU A CA 1
ATOM 849 C C . LEU A 1 104 ? -10.419 -4.421 33.467 1.00 98.06 104 LEU A C 1
ATOM 851 O O . LEU A 1 104 ? -11.160 -4.198 34.423 1.00 98.06 104 LEU A O 1
ATOM 855 N N . ALA A 1 10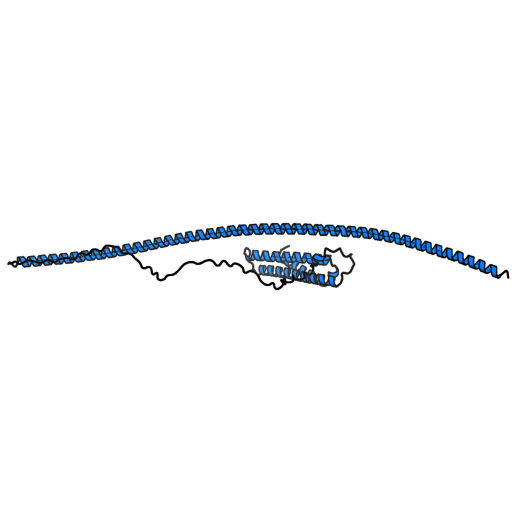5 ? -10.830 -5.051 32.366 1.00 97.81 105 ALA A N 1
ATOM 856 C CA . ALA A 1 105 ? -12.188 -5.558 32.193 1.00 97.81 105 ALA A CA 1
ATOM 857 C C . ALA A 1 105 ? -12.545 -6.581 33.283 1.00 97.81 105 ALA A C 1
ATOM 859 O O . ALA A 1 105 ? -13.580 -6.450 33.933 1.00 97.81 105 ALA A O 1
ATOM 860 N N . GLU A 1 106 ? -11.645 -7.523 33.574 1.00 98.19 106 GLU A N 1
ATOM 861 C CA . GLU A 1 106 ? -11.847 -8.512 34.634 1.00 98.19 106 GLU A CA 1
ATOM 862 C C . GLU A 1 106 ? -11.974 -7.859 36.022 1.00 98.19 106 GLU A C 1
ATOM 864 O O . GLU A 1 106 ? -12.823 -8.246 36.827 1.00 98.19 106 GLU A O 1
ATOM 869 N N . LYS A 1 107 ? -11.169 -6.829 36.320 1.00 98.19 107 LYS A N 1
ATOM 870 C CA . LYS A 1 107 ? -11.304 -6.062 37.571 1.00 98.19 107 LYS A CA 1
ATOM 871 C C . LYS A 1 107 ? -12.671 -5.387 37.673 1.00 98.19 107 LYS A C 1
ATOM 873 O O . LYS A 1 107 ? -13.289 -5.455 38.735 1.00 98.19 107 LYS A O 1
ATOM 878 N N . PHE A 1 108 ? -13.153 -4.789 36.585 1.00 98.06 108 PHE A N 1
ATOM 879 C CA . PHE A 1 108 ? -14.482 -4.178 36.534 1.00 98.06 108 PHE A CA 1
ATOM 880 C C . PHE A 1 108 ? -15.604 -5.201 36.732 1.00 98.06 108 PHE A C 1
ATOM 882 O O . PHE A 1 108 ? -16.554 -4.935 37.470 1.00 98.06 108 PHE A O 1
ATOM 889 N N . GLU A 1 109 ? -15.502 -6.379 36.117 1.00 98.00 109 GLU A N 1
ATOM 890 C CA . GLU A 1 109 ? -16.476 -7.457 36.305 1.00 98.00 109 GLU A CA 1
ATOM 891 C C . GLU A 1 109 ? -16.483 -7.971 37.744 1.00 98.00 109 GLU A C 1
ATOM 893 O O . GLU A 1 109 ? -17.550 -8.105 38.345 1.00 98.00 109 GLU A O 1
ATOM 898 N N . ARG A 1 110 ? -15.303 -8.169 38.344 1.00 97.81 110 ARG A N 1
ATOM 899 C CA . ARG A 1 110 ? -15.175 -8.550 39.758 1.00 97.81 110 ARG A CA 1
ATOM 900 C C . ARG A 1 110 ? -15.770 -7.496 40.688 1.00 97.81 110 ARG A C 1
ATOM 902 O O . ARG A 1 110 ? -16.429 -7.846 41.663 1.00 97.81 110 ARG A O 1
ATOM 909 N N . GLU A 1 111 ? -15.558 -6.212 40.409 1.00 97.75 111 GLU A N 1
ATOM 910 C CA . GLU A 1 111 ? -16.149 -5.137 41.206 1.00 97.75 111 GLU A CA 1
ATOM 911 C C . GLU A 1 111 ? -17.678 -5.118 41.078 1.00 97.75 111 GLU A C 1
ATOM 913 O O . GLU A 1 111 ? -18.381 -5.032 42.087 1.00 97.75 111 GLU A O 1
ATOM 918 N N . ARG A 1 112 ? -18.211 -5.270 39.858 1.00 97.56 112 ARG A N 1
ATOM 919 C CA . ARG A 1 112 ? -19.659 -5.408 39.639 1.00 97.56 112 ARG A CA 1
ATOM 920 C C . ARG A 1 112 ? -20.235 -6.616 40.375 1.00 97.56 112 ARG A C 1
ATOM 922 O O . ARG A 1 112 ? -21.276 -6.475 41.011 1.00 97.56 112 ARG A O 1
ATOM 929 N N . ALA A 1 113 ? -19.557 -7.762 40.340 1.00 98.06 113 ALA A N 1
ATOM 930 C CA . ALA A 1 113 ? -19.981 -8.964 41.053 1.00 98.06 113 ALA A CA 1
ATOM 931 C C . ALA A 1 113 ? -20.055 -8.726 42.568 1.00 98.06 113 ALA A C 1
ATOM 933 O O . ALA A 1 113 ? -21.085 -9.003 43.174 1.00 98.06 113 ALA A O 1
ATOM 934 N N . ARG A 1 114 ? -19.032 -8.099 43.165 1.00 98.25 114 ARG A N 1
ATOM 935 C CA . ARG A 1 114 ? -19.037 -7.740 44.596 1.00 98.25 114 ARG A CA 1
ATOM 936 C C . ARG A 1 114 ? -20.192 -6.812 44.967 1.00 98.25 114 ARG A C 1
ATOM 938 O O . ARG A 1 114 ? -20.812 -6.993 46.011 1.00 98.25 114 ARG A O 1
ATOM 945 N N . ARG A 1 115 ? -20.504 -5.824 44.119 1.00 97.75 115 ARG A N 1
ATOM 946 C CA . ARG A 1 115 ? -21.649 -4.923 44.342 1.00 97.75 115 ARG A CA 1
ATOM 947 C C . ARG A 1 115 ? -22.976 -5.686 44.314 1.00 97.75 115 ARG A C 1
ATOM 949 O O . ARG A 1 115 ? -23.826 -5.444 45.166 1.00 97.75 115 ARG A O 1
ATOM 956 N N . LEU A 1 116 ? -23.137 -6.622 43.378 1.00 97.88 116 LEU A N 1
ATOM 957 C CA . LEU A 1 116 ? -24.330 -7.471 43.293 1.00 97.88 116 LEU A CA 1
ATOM 958 C C . LEU A 1 116 ? -24.445 -8.429 44.484 1.00 97.88 116 LEU A C 1
ATOM 960 O O . LEU A 1 116 ? -25.534 -8.591 45.027 1.00 97.88 116 LEU A O 1
ATOM 964 N N . GLU A 1 117 ? -23.338 -9.027 44.926 1.00 97.88 117 GLU A N 1
ATOM 965 C CA . GLU A 1 117 ? -23.301 -9.869 46.127 1.00 97.88 117 GLU A CA 1
ATOM 966 C C . GLU A 1 117 ? -23.694 -9.077 47.374 1.00 97.88 117 GLU A C 1
ATOM 968 O O . GLU A 1 117 ? -24.534 -9.534 48.148 1.00 97.88 117 GLU A O 1
ATOM 973 N N . TYR A 1 118 ? -23.152 -7.868 47.539 1.00 97.44 118 TYR A N 1
ATOM 974 C CA . TYR A 1 118 ? -23.510 -6.979 48.641 1.00 97.44 118 TYR A CA 1
ATOM 975 C C . TYR A 1 118 ? -25.004 -6.631 48.625 1.00 97.44 118 TYR A C 1
ATOM 977 O O . TYR A 1 118 ? -25.688 -6.751 49.641 1.00 97.44 118 TYR A O 1
ATOM 985 N N . GLN A 1 119 ? -25.542 -6.280 47.454 1.00 96.69 119 GLN A N 1
ATOM 986 C CA . GLN A 1 119 ? -26.966 -5.997 47.294 1.00 96.69 119 GLN A CA 1
ATOM 987 C C . GLN A 1 119 ? -27.827 -7.226 47.620 1.00 96.69 119 GLN A C 1
ATOM 989 O O . GLN A 1 119 ? -28.844 -7.123 48.310 1.00 96.69 119 GLN A O 1
ATOM 994 N N . GLN A 1 120 ? -27.412 -8.413 47.173 1.00 97.06 120 GLN A N 1
ATOM 995 C CA . GLN A 1 120 ? -28.116 -9.656 47.467 1.00 97.06 120 GLN A CA 1
ATOM 996 C C . GLN A 1 120 ? -28.077 -9.987 48.965 1.00 97.06 120 GLN A C 1
ATOM 998 O O . GLN A 1 120 ? -29.094 -10.415 49.513 1.00 97.06 120 GLN A O 1
ATOM 1003 N N . GLN A 1 121 ? -26.942 -9.771 49.635 1.00 96.88 121 GLN A N 1
ATOM 1004 C CA . GLN A 1 121 ? -26.815 -9.948 51.081 1.00 96.88 121 GLN A CA 1
ATOM 1005 C C . GLN A 1 121 ? -27.728 -8.995 51.847 1.00 96.88 121 GLN A C 1
ATOM 1007 O O . GLN A 1 121 ? -28.459 -9.461 52.716 1.00 96.88 121 GLN A O 1
ATOM 1012 N N . GLN A 1 122 ? -27.773 -7.711 51.482 1.00 96.25 122 GLN A N 1
ATOM 1013 C CA . GLN A 1 122 ? -28.715 -6.769 52.094 1.00 96.25 122 GLN A CA 1
ATOM 1014 C C . GLN A 1 122 ? -30.164 -7.219 51.913 1.00 96.25 122 GLN A C 1
ATOM 1016 O O . GLN A 1 122 ? -30.929 -7.259 52.871 1.00 96.25 122 GLN A O 1
ATOM 1021 N N . THR A 1 123 ? -30.528 -7.653 50.705 1.00 96.50 123 THR A N 1
ATOM 1022 C CA . THR A 1 123 ? -31.890 -8.136 50.433 1.00 96.50 123 THR A CA 1
ATOM 1023 C C . THR A 1 123 ? -32.222 -9.390 51.256 1.00 96.50 123 THR A C 1
ATOM 1025 O O . THR A 1 123 ? -33.366 -9.591 51.665 1.00 96.50 123 THR A O 1
ATOM 1028 N N . ARG A 1 124 ? -31.238 -10.267 51.498 1.00 96.88 124 ARG A N 1
ATOM 1029 C CA . ARG A 1 124 ? -31.400 -11.444 52.366 1.00 96.88 124 ARG A CA 1
ATOM 1030 C C . ARG A 1 124 ? -31.559 -11.046 53.830 1.00 96.88 124 ARG A C 1
ATOM 1032 O O . ARG A 1 124 ? -32.477 -11.552 54.463 1.00 96.88 124 ARG A O 1
ATOM 1039 N N . GLN A 1 125 ? -30.722 -10.137 54.326 1.00 97.00 125 GLN A N 1
ATOM 1040 C CA . GLN A 1 125 ? -30.810 -9.626 55.695 1.00 97.00 125 GLN A CA 1
ATOM 1041 C C . GLN A 1 125 ? -32.158 -8.958 55.945 1.00 97.00 125 GLN A C 1
ATOM 1043 O O . GLN A 1 125 ? -32.831 -9.301 56.906 1.00 97.00 125 GLN A O 1
ATOM 1048 N N . GLU A 1 126 ? -32.622 -8.109 55.030 1.00 97.00 126 GLU A N 1
ATOM 1049 C CA . GLU A 1 126 ? -33.926 -7.457 55.150 1.00 97.00 126 GLU A CA 1
ATOM 1050 C C . GLU A 1 126 ? -35.078 -8.478 55.188 1.00 97.00 126 GLU A C 1
ATOM 1052 O O . GLU A 1 126 ? -36.029 -8.340 55.957 1.00 97.00 126 GLU A O 1
ATOM 1057 N N . ARG A 1 127 ? -35.007 -9.546 54.383 1.00 96.12 127 ARG A N 1
ATOM 1058 C CA . ARG A 1 127 ? -35.998 -10.635 54.438 1.00 96.12 127 ARG A CA 1
ATOM 1059 C C . ARG A 1 127 ? -35.951 -11.391 55.760 1.00 96.12 127 ARG A C 1
ATOM 1061 O O . ARG A 1 127 ? -37.007 -11.758 56.269 1.00 96.12 127 ARG A O 1
ATOM 1068 N N . GLU A 1 128 ? -34.758 -11.635 56.288 1.00 97.25 128 GLU A N 1
ATOM 1069 C CA . GLU A 1 128 ? -34.566 -12.324 57.560 1.00 97.25 128 GLU A CA 1
ATOM 1070 C C . GLU A 1 128 ? -35.056 -11.473 58.738 1.00 97.25 128 GLU A C 1
ATOM 1072 O O . GLU A 1 128 ? -35.787 -11.972 59.588 1.00 97.25 128 GLU A O 1
ATOM 1077 N N . GLU A 1 129 ? -34.751 -10.176 58.754 1.00 96.50 129 GLU A N 1
ATOM 1078 C CA . GLU A 1 129 ? -35.264 -9.228 59.746 1.00 96.50 129 GLU A CA 1
ATOM 1079 C C . GLU A 1 129 ? -36.787 -9.145 59.703 1.00 96.50 129 GLU A C 1
ATOM 1081 O O . GLU A 1 129 ? -37.433 -9.278 60.740 1.00 96.50 129 GLU A O 1
ATOM 1086 N N . ARG A 1 130 ? -37.381 -9.038 58.508 1.00 96.75 130 ARG A N 1
ATOM 1087 C CA . ARG A 1 130 ? -38.843 -9.074 58.347 1.00 96.75 130 ARG A CA 1
ATOM 1088 C C . ARG A 1 130 ? -39.447 -10.398 58.816 1.00 96.75 130 ARG A C 1
ATOM 1090 O O . ARG A 1 130 ? -40.561 -10.401 59.331 1.00 96.75 130 ARG A O 1
ATOM 1097 N N . ALA A 1 131 ? -38.761 -11.526 58.625 1.00 96.81 131 ALA A N 1
ATOM 1098 C CA . ALA A 1 131 ? -39.225 -12.823 59.117 1.00 96.81 131 ALA A CA 1
ATOM 1099 C C . ALA A 1 131 ? -39.181 -12.889 60.652 1.00 96.81 131 ALA A C 1
ATOM 1101 O O . ALA A 1 131 ? -40.170 -13.278 61.268 1.00 96.81 131 ALA A O 1
ATOM 1102 N N . ARG A 1 132 ? -38.087 -12.421 61.266 1.00 96.69 132 ARG A N 1
ATOM 1103 C CA . ARG A 1 132 ? -37.959 -12.310 62.728 1.00 96.69 132 ARG A CA 1
ATOM 1104 C C . ARG A 1 132 ? -38.987 -11.347 63.316 1.00 96.69 132 ARG A C 1
ATOM 1106 O O . ARG A 1 132 ? -39.526 -11.605 64.385 1.00 96.69 132 ARG A O 1
ATOM 1113 N N . GLU A 1 133 ? -39.282 -10.245 62.632 1.00 96.69 133 GLU A N 1
ATOM 1114 C CA . GLU A 1 133 ? -40.313 -9.299 63.060 1.00 96.69 133 GLU A CA 1
ATOM 1115 C C . GLU A 1 133 ? -41.709 -9.935 63.033 1.00 96.69 133 GLU A C 1
ATOM 1117 O O . GLU A 1 133 ? -42.491 -9.732 63.959 1.00 96.69 133 GLU A O 1
ATOM 1122 N N . ARG A 1 134 ? -42.018 -10.752 62.017 1.00 96.56 134 ARG A N 1
ATOM 1123 C CA . ARG A 1 134 ? -43.272 -11.525 61.976 1.00 96.56 134 ARG A CA 1
ATOM 1124 C C . ARG A 1 134 ? -43.360 -12.503 63.141 1.00 96.56 134 ARG A C 1
ATOM 1126 O O . ARG A 1 134 ? -44.355 -12.491 63.848 1.00 96.56 134 ARG A O 1
ATOM 1133 N N . GLU A 1 135 ? -42.300 -13.263 63.398 1.00 97.19 135 GLU A N 1
ATOM 1134 C CA . GLU A 1 135 ? -42.254 -14.204 64.523 1.00 97.19 135 GLU A CA 1
ATOM 1135 C C . GLU A 1 135 ? -42.410 -13.495 65.881 1.00 97.19 135 GLU A C 1
ATOM 1137 O O . GLU A 1 135 ? -43.127 -13.968 66.766 1.00 97.19 135 GLU A O 1
ATOM 1142 N N . ARG A 1 136 ? -41.806 -12.309 66.041 1.00 97.19 136 ARG A N 1
ATOM 1143 C CA . ARG A 1 136 ? -42.023 -11.455 67.218 1.00 97.19 136 ARG A CA 1
ATOM 1144 C C . ARG A 1 136 ? -43.488 -11.060 67.363 1.00 97.19 136 ARG A C 1
ATOM 1146 O O . ARG A 1 136 ? -44.053 -11.278 68.426 1.00 97.19 136 ARG A O 1
ATOM 1153 N N . ARG A 1 137 ? -44.124 -10.562 66.302 1.00 96.75 137 ARG A N 1
ATOM 1154 C CA . ARG A 1 137 ? -45.551 -10.200 66.337 1.00 96.75 137 ARG A CA 1
ATOM 1155 C C . ARG A 1 137 ? -46.438 -11.405 66.647 1.00 96.75 137 ARG A C 1
ATOM 1157 O O . ARG A 1 137 ? -47.359 -11.284 67.448 1.00 96.75 137 ARG A O 1
ATOM 1164 N N . ASP A 1 138 ? -46.144 -12.566 66.070 1.00 98.00 138 ASP A N 1
ATOM 1165 C CA . ASP A 1 138 ? -46.902 -13.796 66.313 1.00 98.00 138 ASP A CA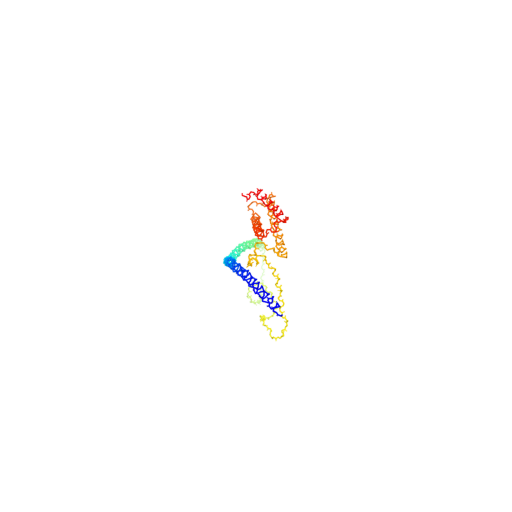 1
ATOM 1166 C C . ASP A 1 138 ? -46.758 -14.255 67.775 1.00 98.00 138 ASP A C 1
ATOM 1168 O O . ASP A 1 138 ? -47.740 -14.624 68.424 1.00 98.00 138 ASP A O 1
ATOM 1172 N N . SER A 1 139 ? -45.546 -14.183 68.338 1.00 97.31 139 SER A N 1
ATOM 1173 C CA . SER A 1 139 ? -45.309 -14.497 69.754 1.00 97.31 139 SER A CA 1
ATOM 1174 C C . SER A 1 139 ? -45.952 -13.480 70.705 1.00 97.31 139 SER A C 1
ATOM 1176 O O . SER A 1 139 ? -46.539 -13.889 71.705 1.00 97.31 139 SER A O 1
ATOM 1178 N N . GLU A 1 140 ? -45.944 -12.184 70.382 1.00 97.56 140 GLU A N 1
ATOM 1179 C CA . GLU A 1 140 ? -46.664 -11.141 71.128 1.00 97.56 140 GLU A CA 1
ATOM 1180 C C . GLU A 1 140 ? -48.176 -11.388 71.124 1.00 97.56 140 GLU A C 1
ATOM 1182 O O . GLU A 1 140 ? -48.809 -11.373 72.181 1.00 97.56 140 GLU A O 1
ATOM 1187 N N . GLN A 1 141 ? -48.755 -11.691 69.959 1.00 97.31 141 GLN A N 1
ATOM 1188 C CA . GLN A 1 141 ? -50.169 -12.051 69.845 1.00 97.31 141 GLN A CA 1
ATOM 1189 C C . GLN A 1 141 ? -50.501 -13.288 70.682 1.00 97.31 141 GLN A C 1
ATOM 1191 O O . GLN A 1 141 ? -51.521 -13.309 71.373 1.00 97.31 141 GLN A O 1
ATOM 1196 N N . LYS A 1 142 ? -49.626 -14.301 70.670 1.00 98.00 142 LYS A N 1
ATOM 1197 C CA . LYS A 1 142 ? -49.783 -15.514 71.480 1.00 98.00 142 LYS A CA 1
ATOM 1198 C C . LYS A 1 142 ? -49.701 -15.223 72.979 1.00 98.00 142 LYS A C 1
ATOM 1200 O O . LYS A 1 142 ? -50.494 -15.764 73.742 1.00 98.00 142 LYS A O 1
ATOM 1205 N N . ILE A 1 143 ? -48.793 -14.349 73.412 1.00 97.50 143 ILE A N 1
ATOM 1206 C CA . ILE A 1 143 ? -48.711 -13.901 74.810 1.00 97.50 143 ILE A CA 1
ATOM 1207 C C . ILE A 1 143 ? -49.992 -13.162 75.208 1.00 97.50 143 ILE A C 1
ATOM 1209 O O . ILE A 1 143 ? -50.545 -13.433 76.270 1.00 97.50 143 ILE A O 1
ATOM 1213 N N . GLU A 1 144 ? -50.493 -12.256 74.369 1.00 97.69 144 GLU A N 1
ATOM 1214 C CA . GLU A 1 144 ? -51.740 -11.530 74.637 1.00 97.69 144 GLU A CA 1
ATOM 1215 C C . GLU A 1 144 ? -52.971 -12.443 74.655 1.00 97.69 144 GLU A C 1
ATOM 1217 O O . GLU A 1 144 ? -53.907 -12.201 75.421 1.00 97.69 144 GLU A O 1
ATOM 1222 N N . HIS A 1 145 ? -52.973 -13.509 73.853 1.00 97.81 145 HIS A N 1
ATOM 1223 C CA . HIS A 1 145 ? -53.979 -14.566 73.924 1.00 97.81 145 HIS A CA 1
ATOM 1224 C C . HIS A 1 145 ? -53.914 -15.303 75.268 1.00 97.81 145 HIS A C 1
ATOM 1226 O O . HIS A 1 145 ? -54.902 -15.349 75.995 1.00 97.81 145 HIS A O 1
ATOM 1232 N N . LEU A 1 146 ? -52.731 -15.790 75.656 1.00 97.44 146 LEU A N 1
ATOM 1233 C CA . LEU A 1 146 ? -52.525 -16.498 76.926 1.00 97.44 146 LEU A CA 1
ATOM 1234 C C . LEU A 1 146 ? -52.843 -15.618 78.147 1.00 97.44 146 LEU A C 1
ATOM 1236 O O . LEU A 1 146 ? -53.398 -16.095 79.131 1.00 97.44 146 LEU A O 1
ATOM 1240 N N . LYS A 1 147 ? -52.536 -14.315 78.102 1.00 97.25 147 LYS A N 1
ATOM 1241 C CA . LYS A 1 147 ? -52.909 -13.359 79.161 1.00 97.25 147 LYS A CA 1
ATOM 1242 C C . LYS A 1 147 ? -54.421 -13.170 79.293 1.00 97.25 147 LYS A C 1
ATOM 1244 O O . LYS A 1 147 ? -54.881 -12.798 80.375 1.00 97.25 147 LYS A O 1
ATOM 1249 N N . ARG A 1 148 ? -55.182 -13.319 78.204 1.00 96.94 148 ARG A N 1
ATOM 1250 C CA . ARG A 1 148 ? -56.651 -13.290 78.239 1.00 96.94 148 ARG A CA 1
ATOM 1251 C C . ARG A 1 148 ? -57.188 -14.574 78.857 1.00 96.94 148 ARG A C 1
ATOM 1253 O O . ARG A 1 148 ? -57.878 -14.481 79.863 1.00 96.94 148 ARG A O 1
ATOM 1260 N N . GLU A 1 149 ? -56.739 -15.732 78.378 1.00 96.12 149 GLU A N 1
ATOM 1261 C CA . GLU A 1 149 ? -57.118 -17.032 78.954 1.00 96.12 149 GLU A CA 1
ATOM 1262 C C . GLU A 1 149 ? -56.786 -17.129 80.452 1.00 96.12 149 GLU A C 1
ATOM 1264 O O . GLU A 1 149 ? -57.602 -17.583 81.246 1.00 96.12 149 GLU A O 1
ATOM 1269 N N . LEU A 1 150 ? -55.611 -16.655 80.884 1.00 95.88 150 LEU A N 1
ATOM 1270 C CA . LEU A 1 150 ? -55.247 -16.642 82.307 1.00 95.88 150 LEU A CA 1
ATOM 1271 C C . LEU A 1 150 ? -56.134 -15.718 83.149 1.00 95.88 150 LEU A C 1
ATOM 1273 O O . LEU A 1 150 ? -56.343 -16.000 84.329 1.00 95.88 150 LEU A O 1
ATOM 1277 N N . ARG A 1 151 ? -56.632 -14.613 82.581 1.00 96.25 151 ARG A N 1
ATOM 1278 C CA . ARG A 1 151 ? -57.601 -13.741 83.262 1.00 96.25 151 ARG A CA 1
ATOM 1279 C C . ARG A 1 151 ? -58.940 -14.449 83.420 1.00 96.25 151 ARG A C 1
ATOM 1281 O O . ARG A 1 151 ? -59.422 -14.525 84.542 1.00 96.25 151 ARG A O 1
ATOM 1288 N N . GLU A 1 152 ? -59.447 -15.048 82.349 1.00 95.12 152 GLU A N 1
ATOM 1289 C CA . GLU A 1 152 ? -60.691 -15.827 82.366 1.00 95.12 152 GLU A CA 1
ATOM 1290 C C . GLU A 1 152 ? -60.614 -16.997 83.360 1.00 95.12 152 GLU A C 1
ATOM 1292 O O . GLU A 1 152 ? -61.520 -17.199 84.163 1.00 95.12 152 GLU A O 1
ATOM 1297 N N . LEU A 1 153 ? -59.495 -17.733 83.386 1.00 93.44 153 LEU A N 1
ATOM 1298 C CA . LEU A 1 153 ? -59.274 -18.808 84.359 1.00 93.44 153 LEU A CA 1
ATOM 1299 C C . LEU A 1 153 ? -59.243 -18.294 85.802 1.00 93.44 153 LEU A C 1
ATOM 1301 O O . LEU A 1 153 ? -59.721 -18.977 86.707 1.00 93.44 153 LEU A O 1
ATOM 1305 N N . ARG A 1 154 ? -58.667 -17.111 86.036 1.00 94.06 154 ARG A N 1
ATOM 1306 C CA . ARG A 1 154 ? -58.602 -16.500 87.369 1.00 94.06 154 ARG A CA 1
ATOM 1307 C C . ARG A 1 154 ? -59.973 -16.032 87.844 1.00 94.06 154 ARG A C 1
ATOM 1309 O O . ARG A 1 154 ? -60.288 -16.245 89.011 1.00 94.06 154 ARG A O 1
ATOM 1316 N N . GLU A 1 155 ? -60.756 -15.431 86.955 1.00 92.62 155 GLU A N 1
ATOM 1317 C CA . GLU A 1 155 ? -62.150 -15.046 87.201 1.00 92.62 155 GLU A CA 1
ATOM 1318 C C . GLU A 1 155 ? -62.986 -16.290 87.521 1.00 92.62 155 GLU A C 1
ATOM 1320 O O . GLU A 1 155 ? -63.537 -16.384 88.613 1.00 92.62 155 GLU A O 1
ATOM 1325 N N . ALA A 1 156 ? -62.921 -17.331 86.685 1.00 90.75 156 ALA A N 1
ATOM 1326 C CA . ALA A 1 156 ? -63.611 -18.596 86.936 1.00 90.75 156 ALA A CA 1
ATOM 1327 C C . ALA A 1 156 ? -63.185 -19.270 88.256 1.00 90.75 156 ALA A C 1
ATOM 1329 O O . ALA A 1 156 ? -63.989 -19.919 88.928 1.00 90.75 156 ALA A O 1
ATOM 1330 N N . GLN A 1 157 ? -61.911 -19.149 88.650 1.00 90.00 157 GLN A N 1
ATOM 1331 C CA . GLN A 1 157 ? -61.442 -19.668 89.934 1.00 90.00 157 GLN A CA 1
ATOM 1332 C C . GLN A 1 157 ? -61.967 -18.838 91.113 1.00 90.00 157 GLN A C 1
ATOM 1334 O O . GLN A 1 157 ? -62.280 -19.418 92.150 1.00 90.00 157 GLN A O 1
ATOM 1339 N N . GLN A 1 158 ? -62.062 -17.512 90.976 1.00 85.44 158 GLN A N 1
ATOM 1340 C CA . GLN A 1 158 ? -62.700 -16.653 91.976 1.00 85.44 158 GLN A CA 1
ATOM 1341 C C . GLN A 1 158 ? -64.187 -16.979 92.111 1.00 85.44 158 GLN A C 1
ATOM 1343 O O . GLN A 1 158 ? -64.637 -17.161 93.238 1.00 85.44 158 GLN A O 1
ATOM 1348 N N . ASP A 1 159 ? -64.900 -17.167 91.001 1.00 83.81 159 ASP A N 1
ATOM 1349 C CA . ASP A 1 159 ? -66.309 -17.573 90.994 1.00 83.81 159 ASP A CA 1
ATOM 1350 C C . ASP A 1 159 ? -66.503 -18.911 91.718 1.00 83.81 159 ASP A C 1
ATOM 1352 O O . ASP A 1 159 ? -67.317 -19.017 92.634 1.00 83.81 159 ASP A O 1
ATOM 1356 N N . ARG A 1 160 ? -65.664 -19.913 91.415 1.00 81.19 160 ARG A N 1
ATOM 1357 C CA . ARG A 1 160 ? -65.666 -21.192 92.145 1.00 81.19 160 ARG A CA 1
ATOM 1358 C C . ARG A 1 160 ? -65.360 -21.031 93.627 1.00 81.19 160 ARG A C 1
ATOM 1360 O O . ARG A 1 160 ? -65.911 -21.769 94.431 1.00 81.19 160 ARG A O 1
ATOM 1367 N N . LYS A 1 161 ? -64.467 -20.116 94.006 1.00 77.94 161 LYS A N 1
ATOM 1368 C CA . LYS A 1 161 ? -64.122 -19.879 95.414 1.00 77.94 161 LYS A CA 1
ATOM 1369 C C . LYS A 1 161 ? -65.280 -19.222 96.167 1.00 77.94 161 LYS A C 1
ATOM 1371 O O . LYS A 1 161 ? -65.549 -19.609 97.295 1.00 77.94 161 LYS A O 1
ATOM 1376 N N . ILE A 1 162 ? -66.007 -18.313 95.517 1.00 70.19 162 ILE A N 1
ATOM 1377 C CA . ILE A 1 162 ? -67.250 -17.722 96.033 1.00 70.19 162 ILE A CA 1
ATOM 1378 C C . ILE A 1 162 ? -68.337 -18.804 96.198 1.00 70.19 162 ILE A C 1
ATOM 1380 O O . ILE A 1 162 ? -69.032 -18.835 97.216 1.00 70.19 162 ILE A O 1
ATOM 1384 N N . GLU A 1 163 ? -68.451 -19.741 95.251 1.00 61.19 163 GLU A N 1
ATOM 1385 C CA . GLU A 1 163 ? -69.353 -20.900 95.373 1.00 61.19 163 GLU A CA 1
ATOM 1386 C C . GLU A 1 163 ? -68.917 -21.886 96.475 1.00 61.19 163 GLU A C 1
ATOM 1388 O O . GLU A 1 163 ? -69.757 -22.434 97.191 1.00 61.19 163 GLU A O 1
ATOM 1393 N N . GLN A 1 164 ? -67.609 -22.089 96.657 1.00 53.97 164 GLN A N 1
ATOM 1394 C CA . GLN A 1 164 ? -67.044 -23.001 97.654 1.00 53.97 164 GLN A CA 1
ATOM 1395 C C . GLN A 1 164 ? -67.139 -22.436 99.082 1.00 53.97 164 GLN A C 1
ATOM 1397 O O . GLN A 1 164 ? -67.447 -23.182 100.009 1.00 53.97 164 GLN A O 1
ATOM 1402 N N . ASP A 1 165 ? -66.995 -21.120 99.259 1.00 48.75 165 ASP A N 1
ATOM 1403 C CA . ASP A 1 165 ? -67.258 -20.435 100.534 1.00 48.75 165 ASP A CA 1
ATOM 1404 C C . ASP A 1 165 ? -68.765 -20.409 100.883 1.00 48.75 165 ASP A C 1
ATOM 1406 O O . ASP A 1 165 ? -69.134 -20.205 102.040 1.00 48.75 165 ASP A O 1
ATOM 1410 N N . SER A 1 166 ? -69.642 -20.709 99.916 1.00 50.19 166 SER A N 1
ATOM 1411 C CA . SER A 1 166 ? -71.085 -20.902 100.130 1.00 50.19 166 SER A CA 1
ATOM 1412 C C . SER A 1 166 ? -71.471 -22.353 100.475 1.00 50.19 166 SER A C 1
ATOM 1414 O O . SER A 1 166 ? -72.630 -22.612 100.795 1.00 50.19 166 SER A O 1
ATOM 1416 N N . SER A 1 167 ? -70.529 -23.308 100.439 1.00 37.09 167 SER A N 1
ATOM 1417 C CA . SER A 1 167 ? -70.798 -24.742 100.649 1.00 37.09 167 SER A CA 1
ATOM 1418 C C . SER A 1 167 ? -69.714 -25.417 101.503 1.00 37.09 167 SER A C 1
ATOM 1420 O O . SER A 1 167 ? -68.747 -25.991 101.007 1.00 37.09 167 SER A O 1
ATOM 1422 N N . SER A 1 168 ? -69.902 -25.376 102.823 1.00 34.97 168 SER A N 1
ATOM 1423 C CA . SER A 1 168 ? -69.106 -26.099 103.825 1.00 34.97 168 SER A CA 1
ATOM 1424 C C . SER A 1 168 ? -69.315 -27.628 103.770 1.00 34.97 168 SER A C 1
ATOM 1426 O O . SER A 1 168 ? -70.444 -28.094 103.915 1.00 34.97 168 SER A O 1
ATOM 1428 N N . SER A 1 169 ? -68.233 -28.412 103.617 1.00 34.25 169 SER A N 1
ATOM 1429 C CA . SER A 1 169 ? -67.802 -29.539 104.493 1.00 34.25 169 SER A CA 1
ATOM 1430 C C . SER A 1 169 ? -66.879 -30.583 103.801 1.00 34.25 169 SER A C 1
ATOM 1432 O O . SER A 1 169 ? -67.016 -30.912 102.630 1.00 34.25 169 SER A O 1
ATOM 1434 N N . VAL A 1 170 ? -65.895 -31.040 104.589 1.00 38.09 170 VAL A N 1
ATOM 1435 C CA . VAL A 1 170 ? -64.686 -31.915 104.429 1.00 38.09 170 VAL A CA 1
ATOM 1436 C C . VAL A 1 170 ? -65.075 -33.425 104.245 1.00 38.09 170 VAL A C 1
ATOM 1438 O O . VAL A 1 170 ? -66.220 -33.696 104.607 1.00 38.09 170 VAL A O 1
ATOM 1441 N N . PRO A 1 171 ? -64.264 -34.442 103.771 1.00 48.25 171 PRO A N 1
ATOM 1442 C CA . PRO A 1 171 ? -62.847 -34.766 104.095 1.00 48.25 171 PRO A CA 1
ATOM 1443 C C . PRO A 1 171 ? -61.886 -35.364 103.020 1.00 48.25 171 PRO A C 1
ATOM 1445 O O . PRO A 1 171 ? -62.207 -35.568 101.857 1.00 48.25 171 PRO A O 1
ATOM 1448 N N . ALA A 1 172 ? -60.668 -35.612 103.532 1.00 37.00 172 ALA A N 1
ATOM 1449 C CA . ALA A 1 172 ? -59.378 -36.097 103.024 1.00 37.00 172 ALA A CA 1
ATOM 1450 C C . ALA A 1 172 ? -59.245 -37.515 102.402 1.00 37.00 172 ALA A C 1
ATOM 1452 O O . ALA A 1 172 ? -60.050 -38.408 102.645 1.00 37.00 172 ALA A O 1
ATOM 1453 N N . GLY A 1 173 ? -58.088 -37.722 101.741 1.00 31.25 173 GLY A N 1
ATOM 1454 C CA . GLY A 1 173 ? -57.423 -39.000 101.392 1.00 31.25 173 GLY A CA 1
ATOM 1455 C C . GLY A 1 173 ? -56.728 -38.900 100.017 1.00 31.25 173 GLY A C 1
ATOM 1456 O O . GLY A 1 173 ? -57.211 -38.167 99.170 1.00 31.25 173 GLY A O 1
ATOM 1457 N N . SER A 1 174 ? -55.626 -39.551 99.637 1.00 31.80 174 SER A N 1
ATOM 1458 C CA . SER A 1 174 ? -54.601 -40.403 100.251 1.00 31.80 174 SER A CA 1
ATOM 1459 C C . SER A 1 174 ? -53.511 -40.636 99.167 1.00 31.80 174 SER A C 1
ATOM 1461 O O . SER A 1 174 ? -53.858 -40.800 98.005 1.00 31.80 174 SER A O 1
ATOM 1463 N N . LEU A 1 175 ? -52.231 -40.613 99.565 1.00 35.88 175 LEU A N 1
ATOM 1464 C CA . LEU A 1 175 ? -51.019 -41.328 99.082 1.00 35.88 175 LEU A CA 1
ATOM 1465 C C . LEU A 1 175 ? -50.818 -41.858 97.625 1.00 35.88 175 LEU A C 1
ATOM 1467 O O . LEU A 1 175 ? -51.621 -42.608 97.091 1.00 35.88 175 LEU A O 1
ATOM 1471 N N . GLU A 1 176 ? -49.572 -41.630 97.158 1.00 37.19 176 GLU A N 1
ATOM 1472 C CA . GLU A 1 176 ? -48.665 -42.526 96.389 1.00 37.19 176 GLU A CA 1
ATOM 1473 C C . GLU A 1 176 ? -48.797 -42.708 94.856 1.00 37.19 176 GLU A C 1
ATOM 1475 O O . GLU A 1 176 ? -49.714 -43.342 94.348 1.00 37.19 176 GLU A O 1
ATOM 1480 N N . SER A 1 177 ? -47.772 -42.280 94.097 1.00 35.16 177 SER A N 1
ATOM 1481 C CA . SER A 1 177 ? -46.775 -43.182 93.463 1.00 35.16 177 SER A CA 1
ATOM 1482 C C . SER A 1 177 ? -45.973 -42.524 92.316 1.00 35.16 177 SER A C 1
ATOM 1484 O O . SER A 1 177 ? -46.504 -41.937 91.378 1.00 35.16 177 SER A O 1
ATOM 1486 N N . LEU A 1 178 ? -44.647 -42.661 92.419 1.00 45.16 178 LEU A N 1
ATOM 1487 C CA . LEU A 1 178 ? -43.632 -42.535 91.358 1.00 45.16 178 LEU A CA 1
ATOM 1488 C C . LEU A 1 178 ? -43.745 -43.715 90.366 1.00 45.16 178 LEU A C 1
ATOM 1490 O O . LEU A 1 178 ? -44.152 -44.799 90.789 1.00 45.16 178 LEU A O 1
ATOM 1494 N N . PRO A 1 179 ? -43.315 -43.576 89.091 1.00 50.75 179 PRO A N 1
ATOM 1495 C CA . PRO A 1 179 ? -41.955 -43.997 88.681 1.00 50.75 179 PRO A CA 1
ATOM 1496 C C . PRO A 1 179 ? -41.262 -43.001 87.707 1.00 50.75 179 PRO A C 1
ATOM 1498 O O . PRO A 1 179 ? -41.921 -42.257 86.994 1.00 50.75 179 PRO A O 1
ATOM 1501 N N . LYS A 1 180 ? -39.925 -42.825 87.742 1.00 33.44 180 LYS A N 1
ATOM 1502 C CA . LYS A 1 180 ? -38.886 -43.613 87.018 1.00 33.44 180 LYS A CA 1
ATOM 1503 C C . LYS A 1 180 ? -39.107 -43.519 85.491 1.00 33.44 180 LYS A C 1
ATOM 1505 O O . LYS A 1 180 ? -40.066 -44.080 84.995 1.00 33.44 180 LYS A O 1
ATOM 1510 N N . GLY A 1 181 ? -38.344 -42.805 84.665 1.00 35.56 181 GLY A N 1
ATOM 1511 C CA . GLY A 1 181 ? -36.899 -42.599 84.595 1.00 35.56 181 GLY A CA 1
ATOM 1512 C C . GLY A 1 181 ? -36.410 -43.166 83.252 1.00 35.56 181 GLY A C 1
ATOM 1513 O O . GLY A 1 181 ? -36.521 -44.373 83.058 1.00 35.56 181 GLY A O 1
ATOM 1514 N N . ARG A 1 182 ? -35.884 -42.331 82.340 1.00 32.78 182 ARG A N 1
ATOM 1515 C CA . ARG A 1 182 ? -34.877 -42.740 81.340 1.00 32.78 182 ARG A CA 1
ATOM 1516 C C . ARG A 1 182 ? -34.170 -41.526 80.728 1.00 32.78 182 ARG A C 1
ATOM 1518 O O . ARG A 1 182 ? -34.733 -40.804 79.914 1.00 32.78 182 ARG A O 1
ATOM 1525 N N . GLU A 1 183 ? -32.925 -41.344 81.148 1.00 44.88 183 GLU A N 1
ATOM 1526 C CA . GLU A 1 183 ? -31.886 -40.608 80.431 1.00 44.88 183 GLU A CA 1
ATOM 1527 C C . GLU A 1 183 ? -31.582 -41.292 79.089 1.00 44.88 183 GLU A C 1
ATOM 1529 O O . GLU A 1 183 ? -31.614 -42.522 79.013 1.00 44.88 183 GLU A O 1
ATOM 1534 N N . LEU A 1 184 ? -31.214 -40.511 78.069 1.00 37.97 184 LEU A N 1
ATOM 1535 C CA . LEU A 1 184 ? -30.021 -40.777 77.259 1.00 37.97 184 LEU A CA 1
ATOM 1536 C C . LEU A 1 184 ? -29.626 -39.530 76.447 1.00 37.97 184 LEU A C 1
ATOM 1538 O O . LEU A 1 184 ? -30.366 -39.049 75.595 1.00 37.97 184 LEU A O 1
ATOM 1542 N N . LEU A 1 185 ? -28.433 -39.048 76.794 1.00 41.88 185 LEU A N 1
ATOM 1543 C CA . LEU A 1 185 ? -27.449 -38.278 76.035 1.00 41.88 185 LEU A CA 1
ATOM 1544 C C . LEU A 1 185 ? -27.551 -38.343 74.496 1.00 41.88 185 LEU A C 1
ATOM 1546 O O . LEU A 1 185 ? -27.705 -39.420 73.921 1.00 41.88 185 LEU A O 1
ATOM 1550 N N . GLY A 1 186 ? -27.256 -37.210 73.852 1.00 33.59 186 GLY A N 1
ATOM 1551 C CA . GLY A 1 186 ? -26.832 -37.143 72.452 1.00 33.59 186 GLY A CA 1
ATOM 1552 C C . GLY A 1 186 ? -26.624 -35.704 71.975 1.00 33.59 186 GLY A C 1
ATOM 1553 O O . GLY A 1 186 ? -27.580 -35.045 71.582 1.00 33.59 186 GLY A O 1
ATOM 1554 N N . GLU A 1 187 ? -25.383 -35.223 72.053 1.00 44.59 187 GLU A N 1
ATOM 1555 C CA . GLU A 1 187 ? -24.908 -33.957 71.483 1.00 44.59 187 GLU A CA 1
ATOM 1556 C C . GLU A 1 187 ? -24.914 -33.937 69.934 1.00 44.59 187 GLU A C 1
ATOM 1558 O O . GLU A 1 187 ? -24.959 -34.977 69.283 1.00 44.59 187 GLU A O 1
ATOM 1563 N N . GLU A 1 188 ? -24.757 -32.711 69.411 1.00 35.16 188 GLU A N 1
ATOM 1564 C CA . GLU A 1 188 ? -24.206 -32.284 68.105 1.00 35.16 188 GLU A CA 1
ATOM 1565 C C . GLU A 1 188 ? -25.120 -31.929 66.901 1.00 35.16 188 GLU A C 1
ATOM 1567 O O . GLU A 1 188 ? -25.651 -32.769 66.184 1.00 35.16 188 GLU A O 1
ATOM 1572 N N . LEU A 1 189 ? -25.143 -30.604 66.651 1.00 42.59 189 LEU A N 1
ATOM 1573 C CA . LEU A 1 189 ? -24.945 -29.840 65.397 1.00 42.59 189 LEU A CA 1
ATOM 1574 C C . LEU A 1 189 ? -25.813 -30.087 64.135 1.00 42.59 189 LEU A C 1
ATOM 1576 O O . LEU A 1 189 ? -25.868 -31.189 63.595 1.00 42.59 189 LEU A O 1
ATOM 1580 N N . PRO A 1 190 ? -26.335 -29.007 63.504 1.00 45.66 190 PRO A N 1
ATOM 1581 C CA . PRO A 1 190 ? -26.857 -29.060 62.145 1.00 45.66 190 PRO A CA 1
ATOM 1582 C C . PRO A 1 190 ? -25.738 -28.818 61.116 1.00 45.66 190 PRO A C 1
ATOM 1584 O O . PRO A 1 190 ? -25.242 -27.702 60.966 1.00 45.66 190 PRO A O 1
ATOM 1587 N N . SER A 1 191 ? -25.379 -29.854 60.356 1.00 39.03 191 SER A N 1
ATOM 1588 C CA . SER A 1 191 ? -24.573 -29.719 59.135 1.00 39.03 191 SER A CA 1
ATOM 1589 C C . SER A 1 191 ? -25.453 -29.841 57.891 1.00 39.03 191 SER A C 1
ATOM 1591 O O . SER A 1 191 ? -26.157 -30.829 57.687 1.00 39.03 191 SER A O 1
ATOM 1593 N N . ALA A 1 192 ? -25.397 -28.814 57.044 1.00 46.56 192 ALA A N 1
ATOM 1594 C CA . ALA A 1 192 ? -25.809 -28.870 55.644 1.00 46.56 192 ALA A CA 1
ATOM 1595 C C . ALA A 1 192 ? -24.764 -29.656 54.802 1.00 46.56 192 ALA A C 1
ATOM 1597 O O . ALA A 1 192 ? -23.842 -30.253 55.350 1.00 46.56 192 ALA A O 1
ATOM 1598 N N . PRO A 1 193 ? -24.811 -29.588 53.464 1.00 48.94 193 PRO A N 1
ATOM 1599 C CA . PRO A 1 193 ? -25.610 -30.388 52.551 1.00 48.94 193 PRO A CA 1
ATOM 1600 C C . PRO A 1 193 ? -24.787 -31.481 51.830 1.00 48.94 193 PRO A C 1
ATOM 1602 O O . PRO A 1 193 ? -23.562 -31.524 51.849 1.00 48.94 193 PRO A O 1
ATOM 1605 N N . ARG A 1 194 ? -25.520 -32.356 51.136 1.00 48.47 194 ARG A N 1
ATOM 1606 C CA . ARG A 1 194 ? -25.065 -33.486 50.308 1.00 48.47 194 ARG A CA 1
ATOM 1607 C C . ARG A 1 194 ? -23.928 -33.148 49.319 1.00 48.47 194 ARG A C 1
ATOM 1609 O O . ARG A 1 194 ? -24.138 -32.293 48.459 1.00 48.47 194 ARG A O 1
ATOM 1616 N N . PRO A 1 195 ? -22.857 -33.962 49.266 1.00 43.47 195 PRO A N 1
ATOM 1617 C CA . PRO A 1 195 ? -22.099 -34.223 48.051 1.00 43.47 195 PRO A CA 1
ATOM 1618 C C . PRO A 1 195 ? -22.467 -35.607 47.485 1.00 43.47 195 PRO A C 1
ATOM 1620 O O . PRO A 1 195 ? -22.502 -36.611 48.195 1.00 43.47 195 PRO A O 1
ATOM 1623 N N . ARG A 1 196 ? -22.768 -35.661 46.185 1.00 44.69 196 ARG A N 1
ATOM 1624 C CA . ARG A 1 196 ? -22.803 -36.905 45.407 1.00 44.69 196 ARG A CA 1
ATOM 1625 C C . ARG A 1 196 ? -21.409 -37.121 44.824 1.00 44.69 196 ARG A C 1
ATOM 1627 O O . ARG A 1 196 ? -21.030 -36.393 43.916 1.00 44.69 196 ARG A O 1
ATOM 1634 N N . GLU A 1 197 ? -20.714 -38.155 45.276 1.00 43.22 197 GLU A N 1
ATOM 1635 C CA . GLU A 1 197 ? -19.671 -38.818 44.494 1.00 43.22 197 GLU A CA 1
ATOM 1636 C C . GLU A 1 197 ? -19.965 -40.317 44.440 1.00 43.22 197 GLU A C 1
ATOM 1638 O O . GLU A 1 197 ? -20.167 -40.974 45.460 1.00 43.22 197 GLU A O 1
ATOM 1643 N N . ALA A 1 198 ? -19.987 -40.849 43.223 1.00 43.34 198 ALA A N 1
ATOM 1644 C CA . ALA A 1 198 ? -19.920 -42.268 42.936 1.00 43.34 198 ALA A CA 1
ATOM 1645 C C . ALA A 1 198 ? -18.894 -42.472 41.812 1.00 43.34 198 ALA A C 1
ATOM 1647 O O . ALA A 1 198 ? -19.022 -41.862 40.754 1.00 43.34 198 ALA A O 1
ATOM 1648 N N . GLY A 1 199 ? -17.922 -43.360 42.061 1.00 35.81 199 GLY A N 1
ATOM 1649 C CA . GLY A 1 199 ? -17.073 -44.026 41.059 1.00 35.81 199 GLY A CA 1
ATOM 1650 C C . GLY A 1 199 ? -15.773 -43.288 40.704 1.00 35.81 199 GLY A C 1
ATOM 1651 O O . GLY A 1 199 ? -15.814 -42.358 39.915 1.00 35.81 199 GLY A O 1
ATOM 1652 N N . LYS A 1 200 ? -14.597 -43.585 41.296 1.00 36.41 200 LYS A N 1
ATOM 1653 C CA . LYS A 1 200 ? -13.666 -44.703 40.951 1.00 36.41 200 LYS A CA 1
ATOM 1654 C C . LYS A 1 200 ? -13.505 -44.852 39.420 1.00 36.41 200 LYS A C 1
ATOM 1656 O O . LYS A 1 200 ? -14.492 -45.117 38.755 1.00 36.41 200 LYS A O 1
ATOM 1661 N N . THR A 1 201 ? -12.332 -44.698 38.790 1.00 35.31 201 THR A N 1
ATOM 1662 C CA . THR A 1 201 ? -11.005 -45.264 39.123 1.00 35.31 201 THR A CA 1
ATOM 1663 C C . THR A 1 201 ? -9.858 -44.660 38.278 1.00 35.31 201 THR A C 1
ATOM 1665 O O . THR A 1 201 ? -10.042 -44.330 37.113 1.00 35.31 201 THR A O 1
ATOM 1668 N N . SER A 1 202 ? -8.653 -44.676 38.874 1.00 38.53 202 SER A N 1
ATOM 1669 C CA . SER A 1 202 ? -7.313 -44.938 38.288 1.00 38.53 202 SER A CA 1
ATOM 1670 C C . SER A 1 202 ? -6.616 -43.949 37.327 1.00 38.53 202 SER A C 1
ATOM 1672 O O . SER A 1 202 ? -6.829 -43.972 36.125 1.00 38.53 202 SER A O 1
ATOM 1674 N N . ARG A 1 203 ? -5.624 -43.254 37.918 1.00 35.34 203 ARG A N 1
ATOM 1675 C CA . ARG A 1 203 ? -4.167 -43.224 37.615 1.00 35.34 203 ARG A CA 1
ATOM 1676 C C . ARG A 1 203 ? -3.675 -42.724 36.231 1.00 35.34 203 ARG A C 1
ATOM 1678 O O . ARG A 1 203 ? -4.124 -43.211 35.201 1.00 35.34 203 ARG A O 1
ATOM 1685 N N . PRO A 1 204 ? -2.654 -41.834 36.203 1.00 42.50 204 PRO A N 1
ATOM 1686 C CA . PRO A 1 204 ? -2.131 -41.244 34.978 1.00 42.50 204 PRO A CA 1
ATOM 1687 C C . PRO A 1 204 ? -1.054 -42.128 34.340 1.00 42.50 204 PRO A C 1
ATOM 1689 O O . PRO A 1 204 ? -0.172 -42.649 35.027 1.00 42.50 204 PRO A O 1
ATOM 1692 N N . ALA A 1 205 ? -1.093 -42.239 33.016 1.00 33.72 205 ALA A N 1
ATOM 1693 C CA . ALA A 1 205 ? -0.004 -42.771 32.213 1.00 33.72 205 ALA A CA 1
ATOM 1694 C C . ALA A 1 205 ? 0.281 -41.810 31.051 1.00 33.72 205 ALA A C 1
ATOM 1696 O O . ALA A 1 205 ? -0.557 -41.599 30.182 1.00 33.72 205 ALA A O 1
ATOM 1697 N N . SER A 1 206 ? 1.477 -41.226 31.115 1.00 35.28 206 SER A N 1
ATOM 1698 C CA . SER A 1 206 ? 2.403 -40.960 30.009 1.00 35.28 206 SER A CA 1
ATOM 1699 C C . SER A 1 206 ? 1.885 -40.351 28.697 1.00 35.28 206 SER A C 1
ATOM 1701 O O . SER A 1 206 ? 1.168 -40.969 27.915 1.00 35.28 206 SER A O 1
ATOM 1703 N N . SER A 1 207 ? 2.448 -39.176 28.410 1.00 44.75 207 SER A N 1
ATOM 1704 C CA . SER A 1 207 ? 2.797 -38.624 27.098 1.00 44.75 207 SER A CA 1
ATOM 1705 C C . SER A 1 207 ? 3.002 -39.652 25.974 1.00 44.75 207 SER A C 1
ATOM 1707 O O . SER A 1 207 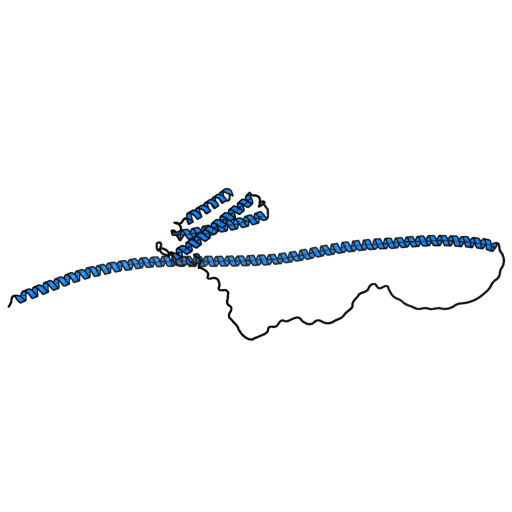? 3.700 -40.644 26.188 1.00 44.75 207 SER A O 1
ATOM 1709 N N . PRO A 1 208 ? 2.578 -39.364 24.731 1.00 44.50 208 PRO A N 1
ATOM 1710 C CA . PRO A 1 208 ? 3.147 -40.021 23.569 1.00 44.50 208 PRO A CA 1
ATOM 1711 C C . PRO A 1 208 ? 4.359 -39.227 23.062 1.00 44.50 208 PRO A C 1
ATOM 1713 O O . PRO A 1 208 ? 4.244 -38.261 22.307 1.00 44.50 208 PRO A O 1
ATOM 1716 N N . GLU A 1 209 ? 5.542 -39.682 23.469 1.00 36.16 209 GLU A N 1
ATOM 1717 C CA . GLU A 1 209 ? 6.807 -39.467 22.768 1.00 36.16 209 GLU A CA 1
ATOM 1718 C C . GLU A 1 209 ? 6.743 -40.259 21.445 1.00 36.16 209 GLU A C 1
ATOM 1720 O O . GLU A 1 209 ? 6.858 -41.484 21.429 1.00 36.16 209 GLU A O 1
ATOM 1725 N N . LYS A 1 210 ? 6.501 -39.592 20.308 1.00 35.69 210 LYS A N 1
ATOM 1726 C CA . LYS A 1 210 ? 6.644 -40.221 18.983 1.00 35.69 210 LYS A CA 1
ATOM 1727 C C . LYS A 1 210 ? 8.111 -40.167 18.561 1.00 35.69 210 LYS A C 1
ATOM 1729 O O . LYS A 1 210 ? 8.557 -39.184 17.973 1.00 35.69 210 LYS A O 1
ATOM 1734 N N . LYS A 1 211 ? 8.850 -41.239 18.855 1.00 39.62 211 LYS A N 1
ATOM 1735 C CA . LYS A 1 211 ? 10.153 -41.528 18.242 1.00 39.62 211 LYS A CA 1
ATOM 1736 C C . LYS A 1 211 ? 9.987 -42.218 16.889 1.00 39.62 211 LYS A C 1
ATOM 1738 O O . LYS A 1 211 ? 9.062 -42.992 16.660 1.00 39.62 211 LYS A O 1
ATOM 1743 N N . ALA A 1 212 ? 10.917 -41.870 16.010 1.00 39.06 212 ALA A N 1
ATOM 1744 C CA . ALA A 1 212 ? 11.068 -42.308 14.634 1.00 39.06 212 ALA A CA 1
ATOM 1745 C C . ALA A 1 212 ? 11.207 -43.833 14.460 1.00 39.06 212 ALA A C 1
ATOM 1747 O O . ALA A 1 212 ? 11.767 -44.498 15.332 1.00 39.06 212 ALA A O 1
ATOM 1748 N N . PRO A 1 213 ? 10.838 -44.369 13.284 1.00 45.12 213 PRO A N 1
ATOM 1749 C CA . PRO A 1 213 ? 11.402 -45.602 12.761 1.00 45.12 213 PRO A CA 1
ATOM 1750 C C . PRO A 1 213 ? 12.562 -45.309 11.789 1.00 45.12 213 PRO A C 1
ATOM 1752 O O . PRO A 1 213 ? 12.498 -44.394 10.968 1.00 45.12 213 PRO A O 1
ATOM 1755 N N . ALA A 1 214 ? 13.606 -46.131 11.845 1.00 41.00 214 ALA A N 1
ATOM 1756 C CA . ALA A 1 214 ? 14.645 -46.263 10.822 1.00 41.00 214 ALA A CA 1
ATOM 1757 C C . ALA A 1 214 ? 14.823 -47.763 10.499 1.00 41.00 214 ALA A C 1
ATOM 1759 O O . ALA A 1 214 ? 14.432 -48.595 11.316 1.00 41.00 214 ALA A O 1
ATOM 1760 N N . PRO A 1 215 ? 15.526 -48.148 9.421 1.00 57.66 215 PRO A N 1
ATOM 1761 C CA . PRO A 1 215 ? 15.397 -47.682 8.042 1.00 57.66 215 PRO A CA 1
ATOM 1762 C C . PRO A 1 215 ? 15.232 -48.879 7.079 1.00 57.66 215 PRO A C 1
ATOM 1764 O O . PRO A 1 215 ? 15.916 -49.888 7.219 1.00 57.66 215 PRO A O 1
ATOM 1767 N N . ALA A 1 216 ? 14.410 -48.767 6.033 1.00 38.59 216 ALA A N 1
ATOM 1768 C CA . ALA A 1 216 ? 14.575 -49.622 4.854 1.00 38.59 216 ALA 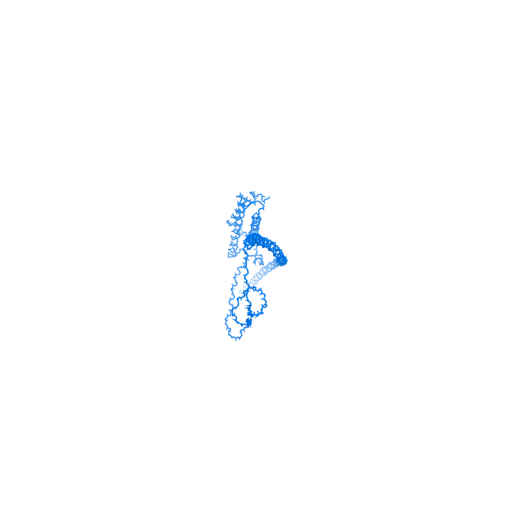A CA 1
ATOM 1769 C C . ALA A 1 216 ? 13.909 -49.039 3.603 1.00 38.59 216 ALA A C 1
ATOM 1771 O O . ALA A 1 216 ? 12.717 -48.755 3.590 1.00 38.59 216 ALA A O 1
ATOM 1772 N N . LYS A 1 217 ? 14.722 -49.018 2.541 1.00 37.34 217 LYS A N 1
ATOM 1773 C CA . LYS A 1 217 ? 14.394 -48.937 1.110 1.00 37.34 217 LYS A CA 1
ATOM 1774 C C . LYS A 1 217 ? 13.962 -47.567 0.576 1.00 37.34 217 LYS A C 1
ATOM 1776 O O . LYS A 1 217 ? 12.833 -47.120 0.708 1.00 37.34 217 LYS A O 1
ATOM 1781 N N . VAL A 1 218 ? 14.932 -46.967 -0.114 1.00 54.50 218 VAL A N 1
ATOM 1782 C CA . VAL A 1 218 ? 14.825 -45.892 -1.108 1.00 54.50 218 VAL A CA 1
ATOM 1783 C C . VAL A 1 218 ? 13.810 -46.273 -2.197 1.00 54.50 218 VAL A C 1
ATOM 1785 O O . VAL A 1 218 ? 13.936 -47.357 -2.770 1.00 54.50 218 VAL A O 1
ATOM 1788 N N . PRO A 1 219 ? 12.833 -45.398 -2.505 1.00 42.44 219 PRO A N 1
ATOM 1789 C CA . PRO A 1 219 ? 12.538 -45.084 -3.910 1.00 42.44 219 PRO A CA 1
ATOM 1790 C C . PRO A 1 219 ? 12.094 -43.607 -4.106 1.00 42.44 219 PRO A C 1
ATOM 1792 O O . PRO A 1 219 ? 12.081 -42.815 -3.166 1.00 42.44 219 PRO A O 1
ATOM 1795 N N . PRO A 1 220 ? 11.772 -43.200 -5.342 1.00 46.47 220 PRO A N 1
ATOM 1796 C CA . PRO A 1 220 ? 12.647 -42.494 -6.258 1.00 46.47 220 PRO A CA 1
ATOM 1797 C C . PRO A 1 220 ? 12.575 -40.959 -6.129 1.00 46.47 220 PRO A C 1
ATOM 1799 O O . PRO A 1 220 ? 11.525 -40.361 -5.921 1.00 46.47 220 PRO A O 1
ATOM 1802 N N . THR A 1 221 ? 13.735 -40.337 -6.336 1.00 41.50 221 THR A N 1
ATOM 1803 C CA . THR A 1 221 ? 13.967 -38.992 -6.890 1.00 41.50 221 THR A CA 1
ATOM 1804 C C . THR A 1 221 ? 12.776 -38.024 -6.939 1.00 41.50 221 THR A C 1
ATOM 1806 O O . THR A 1 221 ? 11.917 -38.098 -7.820 1.00 41.50 221 THR A O 1
ATOM 1809 N N . ASN A 1 222 ? 12.851 -37.018 -6.066 1.00 35.84 222 ASN A N 1
ATOM 1810 C CA . ASN A 1 222 ? 12.214 -35.709 -6.184 1.00 35.84 222 ASN A CA 1
ATOM 1811 C C . ASN A 1 222 ? 12.131 -35.220 -7.642 1.00 35.84 222 ASN A C 1
ATOM 1813 O O . ASN A 1 222 ? 13.090 -34.663 -8.183 1.00 35.84 222 ASN A O 1
ATOM 1817 N N . LYS A 1 223 ? 10.950 -35.323 -8.257 1.00 42.66 223 LYS A N 1
ATOM 1818 C CA . LYS A 1 223 ? 10.579 -34.430 -9.356 1.00 42.66 223 LYS A CA 1
ATOM 1819 C C . LYS A 1 223 ? 10.223 -33.085 -8.731 1.00 42.66 223 LYS A C 1
ATOM 1821 O O . LYS A 1 223 ? 9.070 -32.826 -8.403 1.00 42.66 223 LYS A O 1
ATOM 1826 N N . ARG A 1 224 ? 11.241 -32.234 -8.547 1.00 42.94 224 ARG A N 1
ATOM 1827 C CA . ARG A 1 224 ? 11.033 -30.789 -8.384 1.00 42.94 224 ARG A CA 1
ATOM 1828 C C . ARG A 1 224 ? 10.062 -30.331 -9.483 1.00 42.94 224 ARG A C 1
ATOM 1830 O O . ARG A 1 224 ? 10.267 -30.734 -10.634 1.00 42.94 224 ARG A O 1
ATOM 1837 N N . PRO A 1 225 ? 9.051 -29.497 -9.184 1.00 45.66 225 PRO A N 1
ATOM 1838 C CA . PRO A 1 225 ? 8.328 -28.807 -10.240 1.00 45.66 225 PRO A CA 1
ATOM 1839 C C . PRO A 1 225 ? 9.379 -28.083 -11.079 1.00 45.66 225 PRO A C 1
ATOM 1841 O O . PRO A 1 225 ? 10.197 -27.330 -10.542 1.00 45.66 225 PRO A O 1
ATOM 1844 N N . ARG A 1 226 ? 9.439 -28.403 -12.376 1.00 50.44 226 ARG A N 1
ATOM 1845 C CA . ARG A 1 226 ? 10.303 -27.691 -13.313 1.00 50.44 226 ARG A CA 1
ATOM 1846 C C . ARG A 1 226 ? 9.885 -26.231 -13.219 1.00 50.44 226 ARG A C 1
ATOM 1848 O O . ARG A 1 226 ? 8.793 -25.881 -13.657 1.00 50.44 226 ARG A O 1
ATOM 1855 N N . LEU A 1 227 ? 10.726 -25.428 -12.564 1.00 46.41 227 LEU A N 1
ATOM 1856 C CA . LEU A 1 227 ? 10.664 -23.976 -12.591 1.00 46.41 227 LEU A CA 1
ATOM 1857 C C . LEU A 1 227 ? 10.383 -23.592 -14.039 1.00 46.41 227 LEU A C 1
ATOM 1859 O O . LEU A 1 227 ? 11.111 -24.036 -14.932 1.00 46.41 227 LEU A O 1
ATOM 1863 N N . GLY A 1 228 ? 9.275 -22.879 -14.251 1.00 43.31 228 GLY A N 1
ATOM 1864 C CA . GLY A 1 228 ? 8.860 -22.443 -15.574 1.00 43.31 228 GLY A CA 1
ATOM 1865 C C . GLY A 1 228 ? 10.065 -21.881 -16.309 1.00 43.31 228 GLY A C 1
ATOM 1866 O O . GLY A 1 228 ? 10.851 -21.132 -15.726 1.00 43.31 228 GLY A O 1
ATOM 1867 N N . VAL A 1 229 ? 10.242 -22.314 -17.557 1.00 44.72 229 VAL A N 1
ATOM 1868 C CA . VAL A 1 229 ? 11.257 -21.769 -18.454 1.00 44.72 229 VAL A CA 1
ATOM 1869 C C . VAL A 1 229 ? 11.081 -20.256 -18.421 1.00 44.72 229 VAL A C 1
ATOM 1871 O O . VAL A 1 229 ? 10.077 -19.732 -18.902 1.00 44.72 229 VAL A O 1
ATOM 1874 N N . ARG A 1 230 ? 12.007 -19.566 -17.750 1.00 48.12 230 ARG A N 1
ATOM 1875 C CA . ARG A 1 230 ? 12.041 -18.110 -17.694 1.00 48.12 230 ARG A CA 1
ATOM 1876 C C . ARG A 1 230 ? 12.302 -17.680 -19.133 1.00 48.12 230 ARG A C 1
ATOM 1878 O O . ARG A 1 230 ? 13.425 -17.820 -19.610 1.00 48.12 230 ARG A O 1
ATOM 1885 N N . LEU A 1 231 ? 11.256 -17.263 -19.851 1.00 50.25 231 LEU A N 1
ATOM 1886 C CA . LEU A 1 231 ? 11.454 -16.562 -21.113 1.00 50.25 231 LEU A CA 1
ATOM 1887 C C . LEU A 1 231 ? 12.310 -15.333 -20.774 1.00 50.25 231 LEU A C 1
ATOM 1889 O O . LEU A 1 231 ? 11.926 -14.605 -19.853 1.00 50.25 231 LEU A O 1
ATOM 1893 N N . PRO A 1 232 ? 13.465 -15.140 -21.434 1.00 52.72 232 PRO A N 1
ATOM 1894 C CA . PRO A 1 232 ? 14.314 -13.987 -21.176 1.00 52.72 232 PRO A CA 1
ATOM 1895 C C . PRO A 1 232 ? 13.478 -12.723 -21.358 1.00 52.72 232 PRO A C 1
ATOM 1897 O O . PRO A 1 232 ? 12.789 -12.568 -22.370 1.00 52.72 232 PRO A O 1
ATOM 1900 N N . HIS A 1 233 ? 13.481 -11.858 -20.345 1.00 54.06 233 HIS A N 1
ATOM 1901 C CA . HIS A 1 233 ? 12.851 -10.556 -20.468 1.00 54.06 233 HIS A CA 1
ATOM 1902 C C . HIS A 1 233 ? 13.704 -9.740 -21.456 1.00 54.06 233 HIS A C 1
ATOM 1904 O O . HIS A 1 233 ? 14.926 -9.878 -21.436 1.00 54.06 233 HIS A O 1
ATOM 1910 N N . PRO A 1 234 ? 13.128 -8.907 -22.338 1.00 55.03 234 PRO A N 1
ATOM 1911 C CA . PRO A 1 234 ? 13.918 -8.083 -23.260 1.00 55.03 234 PRO A CA 1
ATOM 1912 C C . PRO A 1 234 ? 14.954 -7.200 -22.538 1.00 55.03 234 PRO A C 1
ATOM 1914 O O . PRO A 1 234 ? 16.020 -6.940 -23.089 1.00 55.03 234 PRO A O 1
ATOM 1917 N N . ASP A 1 235 ? 14.695 -6.845 -21.278 1.00 50.62 235 ASP A N 1
ATOM 1918 C CA . ASP A 1 235 ? 15.628 -6.114 -20.406 1.00 50.62 235 ASP A CA 1
ATOM 1919 C C . ASP A 1 235 ? 16.871 -6.949 -20.028 1.00 50.62 235 ASP A C 1
ATOM 1921 O O . ASP A 1 235 ? 17.947 -6.400 -19.814 1.00 50.62 235 ASP A O 1
ATOM 1925 N N . ASP A 1 236 ? 16.769 -8.285 -20.020 1.00 58.56 236 ASP A N 1
ATOM 1926 C CA . ASP A 1 236 ? 17.903 -9.193 -19.784 1.00 58.56 236 ASP A CA 1
ATOM 1927 C C . ASP A 1 236 ? 18.823 -9.305 -21.020 1.00 58.56 236 ASP A C 1
ATOM 1929 O O . ASP A 1 236 ? 19.953 -9.788 -20.916 1.00 58.56 236 ASP A O 1
ATOM 1933 N N . LEU A 1 237 ? 18.355 -8.868 -22.200 1.00 50.50 237 LEU A N 1
ATOM 1934 C CA . LEU A 1 237 ? 19.111 -8.872 -23.461 1.00 50.50 237 LEU A CA 1
ATOM 1935 C C . LEU A 1 237 ? 19.781 -7.523 -23.768 1.00 50.50 237 LEU A C 1
ATOM 1937 O O . LEU A 1 237 ? 20.600 -7.451 -24.684 1.00 50.50 237 LEU A O 1
ATOM 1941 N N . ALA A 1 238 ? 19.504 -6.477 -22.985 1.00 51.94 238 ALA A N 1
ATOM 1942 C CA . ALA A 1 238 ? 20.145 -5.168 -23.127 1.00 51.94 238 ALA A CA 1
ATOM 1943 C C . ALA A 1 238 ? 21.653 -5.186 -22.778 1.00 51.94 238 ALA A C 1
ATOM 1945 O O . ALA A 1 238 ? 22.387 -4.274 -23.148 1.00 51.94 238 ALA A O 1
ATOM 1946 N N . GLY A 1 239 ? 22.145 -6.253 -22.132 1.00 42.81 239 GLY A N 1
ATOM 1947 C CA . GLY A 1 239 ? 23.563 -6.433 -21.794 1.00 42.81 239 GLY A CA 1
ATOM 1948 C C . GLY A 1 239 ? 24.466 -6.923 -22.937 1.00 42.81 239 GLY A C 1
ATOM 1949 O O . GLY A 1 239 ? 25.667 -7.097 -22.731 1.00 42.81 239 GLY A O 1
ATOM 1950 N N . GLY A 1 240 ? 23.920 -7.181 -24.129 1.00 42.75 240 GLY A N 1
ATOM 1951 C CA . GLY A 1 240 ? 24.678 -7.635 -25.294 1.00 42.75 240 GLY A CA 1
ATOM 1952 C C . GLY A 1 240 ? 24.769 -6.549 -26.357 1.00 42.75 240 GLY A C 1
ATOM 1953 O O . GLY A 1 240 ? 23.818 -6.388 -27.109 1.00 42.75 240 GLY A O 1
ATOM 1954 N N . GLY A 1 241 ? 25.906 -5.841 -26.385 1.00 42.47 241 GLY A N 1
ATOM 1955 C CA . GLY A 1 241 ? 26.431 -4.966 -27.445 1.00 42.47 241 GLY A CA 1
ATOM 1956 C C . GLY A 1 241 ? 25.426 -4.353 -28.424 1.00 42.47 241 GLY A C 1
ATOM 1957 O O . GLY A 1 241 ? 24.856 -5.071 -29.242 1.00 42.47 241 GLY A O 1
ATOM 1958 N N . ARG A 1 242 ? 25.305 -3.012 -28.407 1.00 43.06 242 ARG A N 1
ATOM 1959 C CA . ARG A 1 242 ? 24.646 -2.215 -29.459 1.00 43.06 242 ARG A CA 1
ATOM 1960 C C . ARG A 1 242 ? 24.887 -2.865 -30.821 1.00 43.06 242 ARG A C 1
ATOM 1962 O O . ARG A 1 242 ? 26.002 -2.838 -31.342 1.00 43.06 242 ARG A O 1
ATOM 1969 N N . ALA A 1 243 ? 23.845 -3.470 -31.388 1.00 42.50 243 ALA A N 1
ATOM 1970 C CA . ALA A 1 243 ? 23.885 -3.845 -32.786 1.00 42.50 243 ALA A CA 1
ATOM 1971 C C . ALA A 1 243 ? 24.143 -2.550 -33.572 1.00 42.50 243 ALA A C 1
ATOM 1973 O O . ALA A 1 243 ? 23.515 -1.533 -33.259 1.00 42.50 243 ALA A O 1
ATOM 1974 N N . PRO A 1 244 ? 25.081 -2.547 -34.533 1.00 44.44 244 PRO A N 1
ATOM 1975 C CA . PRO A 1 244 ? 25.361 -1.358 -35.318 1.00 44.44 244 PRO A CA 1
ATOM 1976 C C . PRO A 1 244 ? 24.055 -0.866 -35.937 1.00 44.44 244 PRO A C 1
ATOM 1978 O O . PRO A 1 244 ? 23.306 -1.652 -36.528 1.00 44.44 244 PRO A O 1
ATOM 1981 N N . VAL A 1 245 ? 23.788 0.427 -35.750 1.00 48.31 245 VAL A N 1
ATOM 1982 C CA . VAL A 1 245 ? 22.671 1.146 -36.363 1.00 48.31 245 VAL A CA 1
ATOM 1983 C C . VAL A 1 245 ? 22.645 0.775 -37.847 1.00 48.31 245 VAL A C 1
ATOM 1985 O O . VAL A 1 245 ? 23.596 1.052 -38.574 1.00 48.31 245 VAL A O 1
ATOM 1988 N N . GLY A 1 246 ? 21.596 0.063 -38.268 1.00 48.09 246 GLY A N 1
ATOM 1989 C CA . GLY A 1 246 ? 21.400 -0.354 -39.659 1.00 48.09 246 GLY A CA 1
ATOM 1990 C C . GLY A 1 246 ? 21.498 -1.854 -39.955 1.00 48.09 246 GLY A C 1
ATOM 1991 O O . GLY A 1 246 ? 21.284 -2.231 -41.106 1.00 48.09 246 GLY A O 1
ATOM 1992 N N . ARG A 1 247 ? 21.771 -2.738 -38.980 1.00 48.78 247 ARG A N 1
ATOM 1993 C CA . ARG A 1 247 ? 21.568 -4.184 -39.202 1.00 48.78 247 ARG A CA 1
ATOM 1994 C C . ARG A 1 247 ? 20.116 -4.554 -38.865 1.00 48.78 247 ARG A C 1
ATOM 1996 O O . ARG A 1 247 ? 19.756 -4.442 -37.692 1.00 48.78 247 ARG A O 1
ATOM 2003 N N . PRO A 1 248 ? 19.289 -4.993 -39.837 1.00 52.91 248 PRO A N 1
ATOM 2004 C CA . PRO A 1 248 ? 17.909 -5.372 -39.559 1.00 52.91 248 PRO A CA 1
ATOM 2005 C C . PRO A 1 248 ? 17.911 -6.494 -38.522 1.00 52.91 248 PRO A C 1
ATOM 2007 O O . PRO A 1 248 ? 18.591 -7.516 -38.691 1.00 52.91 248 PRO A O 1
ATOM 2010 N N . ARG A 1 249 ? 17.199 -6.277 -37.410 1.00 61.62 249 ARG A N 1
ATOM 2011 C CA . ARG A 1 249 ? 16.976 -7.326 -36.411 1.00 61.62 249 ARG A CA 1
ATOM 2012 C C . ARG A 1 249 ? 16.313 -8.506 -37.114 1.00 61.62 249 ARG A C 1
ATOM 2014 O O . ARG A 1 249 ? 15.510 -8.329 -38.029 1.00 61.62 249 ARG A O 1
ATOM 2021 N N . SER A 1 250 ? 16.654 -9.728 -36.708 1.00 69.50 250 SER A N 1
ATOM 2022 C CA . SER A 1 250 ? 15.965 -10.893 -37.260 1.00 69.50 250 SER A CA 1
ATOM 2023 C C . SER A 1 250 ? 14.467 -10.766 -36.963 1.00 69.50 250 SER A C 1
ATOM 2025 O O . SER A 1 250 ? 14.087 -10.361 -35.861 1.00 69.50 250 SER A O 1
ATOM 2027 N N . GLY A 1 251 ? 13.611 -11.103 -37.934 1.00 74.06 251 GLY A N 1
ATOM 2028 C CA . GLY A 1 251 ? 12.155 -10.938 -37.797 1.00 74.06 251 GLY A CA 1
ATOM 2029 C C . GLY A 1 251 ? 11.590 -11.568 -36.517 1.00 74.06 251 GLY A C 1
ATOM 2030 O O . GLY A 1 251 ? 10.714 -10.993 -35.881 1.00 74.06 251 GLY A O 1
ATOM 2031 N N . ALA A 1 252 ? 12.185 -12.675 -36.058 1.00 72.75 252 ALA A N 1
ATOM 2032 C CA . ALA A 1 252 ? 11.827 -13.340 -34.807 1.00 72.75 252 ALA A CA 1
ATOM 2033 C C . ALA A 1 252 ? 12.080 -12.489 -33.544 1.00 72.75 252 ALA A C 1
ATOM 2035 O O . ALA A 1 252 ? 11.298 -12.551 -32.600 1.00 72.75 252 ALA A O 1
ATOM 2036 N N . GLN A 1 253 ? 13.147 -11.681 -33.496 1.00 71.75 253 GLN A N 1
ATOM 2037 C CA . GLN A 1 253 ? 13.383 -10.773 -32.364 1.00 71.75 253 GLN A CA 1
ATOM 2038 C C . GLN A 1 253 ? 12.385 -9.615 -32.376 1.00 71.75 253 GLN A C 1
ATOM 2040 O O . GLN A 1 253 ? 11.838 -9.263 -31.331 1.00 71.75 253 GLN A O 1
ATOM 2045 N N . LEU A 1 254 ? 12.110 -9.056 -33.557 1.00 80.62 254 LEU A N 1
ATOM 2046 C CA . LEU A 1 254 ? 11.148 -7.968 -33.714 1.00 80.62 254 LEU A CA 1
ATOM 2047 C C . LEU A 1 254 ? 9.732 -8.400 -33.301 1.00 80.62 254 LEU A C 1
ATOM 2049 O O . LEU A 1 254 ? 9.031 -7.637 -32.642 1.00 80.62 254 LEU A O 1
ATOM 2053 N N . GLU A 1 255 ? 9.322 -9.634 -33.605 1.00 83.56 255 GLU A N 1
ATOM 2054 C CA . GLU A 1 255 ? 8.044 -10.189 -33.137 1.00 83.56 255 GLU A CA 1
ATOM 2055 C C . GLU A 1 255 ? 7.943 -10.271 -31.611 1.00 83.56 255 GLU A C 1
ATOM 2057 O O . GLU A 1 255 ? 6.897 -9.949 -31.042 1.00 83.56 255 GLU A O 1
ATOM 2062 N N . VAL A 1 256 ? 9.029 -10.646 -30.930 1.00 82.94 256 VAL A N 1
ATOM 2063 C CA . VAL A 1 256 ? 9.065 -10.662 -29.461 1.00 82.94 256 VAL A CA 1
ATOM 2064 C C . VAL A 1 256 ? 8.876 -9.245 -28.913 1.00 82.94 256 VAL A C 1
ATOM 2066 O O . VAL A 1 256 ? 8.033 -9.043 -28.038 1.00 82.94 256 VAL A O 1
ATOM 2069 N N . PHE A 1 257 ? 9.573 -8.246 -29.467 1.00 84.00 257 PHE A N 1
ATOM 2070 C CA . PHE A 1 257 ? 9.390 -6.844 -29.072 1.00 84.00 257 PHE A CA 1
ATOM 2071 C C . PHE A 1 257 ? 7.974 -6.332 -29.355 1.00 84.00 257 PHE A C 1
ATOM 2073 O O . PHE A 1 257 ? 7.387 -5.698 -28.481 1.00 84.00 257 PHE A O 1
ATOM 2080 N N . ARG A 1 258 ? 7.385 -6.664 -30.512 1.00 89.31 258 ARG A N 1
ATOM 2081 C CA . ARG A 1 258 ? 5.986 -6.327 -30.841 1.00 89.31 258 ARG A CA 1
ATOM 2082 C C . ARG A 1 258 ? 5.018 -6.894 -29.809 1.00 89.31 258 ARG A C 1
ATOM 2084 O O . ARG A 1 258 ? 4.168 -6.168 -29.307 1.00 89.31 258 ARG A O 1
ATOM 2091 N N . LYS A 1 259 ? 5.196 -8.158 -29.422 1.00 90.62 259 LYS A N 1
ATOM 2092 C CA . LYS A 1 259 ? 4.367 -8.805 -28.398 1.00 90.62 259 LYS A CA 1
ATOM 2093 C C . LYS A 1 259 ? 4.502 -8.134 -27.029 1.00 90.62 259 LYS A C 1
ATOM 2095 O O . LYS A 1 259 ? 3.509 -7.976 -26.321 1.00 90.62 259 LYS A O 1
ATOM 2100 N N . HIS A 1 260 ? 5.715 -7.738 -26.642 1.00 88.00 260 HIS A N 1
ATOM 2101 C CA . HIS A 1 260 ? 5.933 -6.993 -25.400 1.00 88.00 260 HIS A CA 1
ATOM 2102 C C . HIS A 1 260 ? 5.325 -5.594 -25.453 1.00 88.00 260 HIS A C 1
ATOM 2104 O O . HIS A 1 260 ? 4.703 -5.176 -24.479 1.00 88.00 260 HIS A O 1
ATOM 2110 N N . TYR A 1 261 ? 5.454 -4.908 -26.586 1.00 92.50 261 TYR A N 1
ATOM 2111 C CA . TYR A 1 261 ? 4.844 -3.607 -26.810 1.00 92.50 261 TYR A CA 1
ATOM 2112 C C . TYR A 1 261 ? 3.322 -3.684 -26.681 1.00 92.50 261 TYR A C 1
ATOM 2114 O O . TYR A 1 261 ? 2.745 -2.942 -25.893 1.00 92.50 261 TYR A O 1
ATOM 2122 N N . ASP A 1 262 ? 2.680 -4.624 -27.383 1.00 92.44 262 ASP A N 1
ATOM 2123 C CA . ASP A 1 262 ? 1.227 -4.814 -27.326 1.00 92.44 262 ASP A CA 1
ATOM 2124 C C . ASP A 1 262 ? 0.770 -5.096 -25.883 1.00 92.44 262 ASP A C 1
ATOM 2126 O O . ASP A 1 262 ? -0.164 -4.464 -25.392 1.00 92.44 262 ASP A O 1
ATOM 2130 N N . ARG A 1 263 ? 1.507 -5.932 -25.141 1.00 95.31 263 ARG A N 1
ATOM 2131 C CA . ARG A 1 263 ? 1.226 -6.198 -23.722 1.00 95.31 263 ARG A CA 1
ATOM 2132 C C . ARG A 1 263 ? 1.368 -4.958 -22.834 1.00 95.31 263 ARG A C 1
ATOM 2134 O O . ARG A 1 263 ? 0.566 -4.757 -21.922 1.00 95.31 263 ARG A O 1
ATOM 2141 N N . TYR A 1 264 ? 2.402 -4.143 -23.035 1.00 93.75 264 TYR A N 1
ATOM 2142 C CA . TYR A 1 264 ? 2.571 -2.915 -22.256 1.00 93.75 264 TYR A CA 1
ATOM 2143 C C . TYR A 1 264 ? 1.530 -1.863 -22.610 1.00 93.75 264 TYR A C 1
ATOM 2145 O O . TYR A 1 264 ? 1.057 -1.170 -21.713 1.00 93.75 264 TYR A O 1
ATOM 2153 N N . LEU A 1 265 ? 1.124 -1.794 -23.875 1.00 95.25 265 LEU A N 1
ATOM 2154 C CA . LEU A 1 265 ? 0.055 -0.923 -24.332 1.00 95.25 265 LEU A CA 1
ATOM 2155 C C . LEU A 1 265 ? -1.300 -1.327 -23.731 1.00 95.25 265 LEU A C 1
ATOM 2157 O O . LEU A 1 265 ? -2.052 -0.459 -23.290 1.00 95.25 265 LEU A O 1
ATOM 2161 N N . GLU A 1 266 ? -1.599 -2.625 -23.655 1.00 96.12 266 GLU A N 1
ATOM 2162 C CA . GLU A 1 266 ? -2.788 -3.143 -22.964 1.00 96.12 266 GLU A CA 1
ATOM 2163 C C . GLU A 1 266 ? -2.774 -2.798 -21.472 1.00 96.12 266 GLU A C 1
ATOM 2165 O O . GLU A 1 266 ? -3.770 -2.300 -20.949 1.00 96.12 266 GLU A O 1
ATOM 2170 N N . ASN A 1 267 ? -1.638 -2.988 -20.793 1.00 97.06 267 ASN A N 1
ATOM 2171 C CA . ASN A 1 267 ? -1.501 -2.614 -19.384 1.00 97.06 267 ASN A CA 1
ATOM 2172 C C . ASN A 1 267 ? -1.671 -1.102 -19.179 1.00 97.06 267 ASN A C 1
ATOM 2174 O O . ASN A 1 267 ? -2.381 -0.690 -18.265 1.00 97.06 267 ASN A O 1
ATOM 2178 N N . TYR A 1 268 ? -1.046 -0.283 -20.031 1.00 97.19 268 TYR A N 1
ATOM 2179 C CA . TYR A 1 268 ? -1.172 1.174 -20.003 1.00 97.19 268 TYR A CA 1
ATOM 2180 C C . TYR A 1 268 ? -2.638 1.593 -20.129 1.00 97.19 268 TYR A C 1
ATOM 2182 O O . TYR A 1 268 ? -3.155 2.328 -19.288 1.00 97.19 268 TYR A O 1
ATOM 2190 N N . ARG A 1 269 ? -3.340 1.039 -21.124 1.00 97.62 269 ARG A N 1
ATOM 2191 C CA . ARG A 1 269 ? -4.776 1.246 -21.310 1.00 97.62 269 ARG A CA 1
ATOM 2192 C C . ARG A 1 269 ? -5.577 0.829 -20.077 1.00 97.62 269 ARG A C 1
ATOM 2194 O O . ARG A 1 269 ? -6.416 1.602 -19.629 1.00 97.62 269 ARG A O 1
ATOM 2201 N N . GLY A 1 270 ? -5.299 -0.345 -19.513 1.00 97.62 270 GLY A N 1
ATOM 2202 C CA . GLY A 1 270 ? -5.988 -0.844 -18.324 1.00 97.62 270 GLY A CA 1
ATOM 2203 C C . GLY A 1 270 ? -5.810 0.063 -17.104 1.00 97.62 270 GLY A C 1
ATOM 2204 O O . GLY A 1 270 ? -6.772 0.306 -16.379 1.00 97.62 270 GLY A O 1
ATOM 2205 N N . TYR A 1 271 ? -4.614 0.620 -16.889 1.00 97.88 271 TYR A N 1
ATOM 2206 C CA . TYR A 1 271 ? -4.396 1.571 -15.796 1.00 97.88 271 TYR A CA 1
ATOM 2207 C C . TYR A 1 271 ? -5.101 2.913 -16.025 1.00 97.88 271 TYR A C 1
ATOM 2209 O O . TYR A 1 271 ? -5.640 3.471 -15.072 1.00 97.88 271 TYR A O 1
ATOM 2217 N N . VAL A 1 272 ? -5.149 3.408 -17.267 1.00 97.50 272 VAL A N 1
ATOM 2218 C CA . VAL A 1 272 ? -5.907 4.624 -17.612 1.00 97.50 272 VAL A CA 1
ATOM 2219 C C . VAL A 1 272 ? -7.410 4.411 -17.409 1.00 97.50 272 VAL A C 1
ATOM 2221 O O . VAL A 1 272 ? -8.059 5.255 -16.797 1.00 97.50 272 VAL A O 1
ATOM 2224 N N . GLU A 1 273 ? -7.960 3.274 -17.848 1.00 97.69 273 GLU A N 1
ATOM 2225 C CA . GLU A 1 273 ? -9.372 2.916 -17.628 1.00 97.69 273 GLU A CA 1
ATOM 2226 C C . GLU A 1 273 ? -9.690 2.761 -16.130 1.00 97.69 273 GLU A C 1
ATOM 2228 O O . GLU A 1 273 ? -10.735 3.216 -15.664 1.00 97.69 273 GLU A O 1
ATOM 2233 N N . LEU A 1 274 ? -8.769 2.184 -15.348 1.00 97.44 274 LEU A N 1
ATOM 2234 C CA . LEU A 1 274 ? -8.901 2.095 -13.893 1.00 97.44 274 LEU A CA 1
ATOM 2235 C C . LEU A 1 274 ? -8.905 3.481 -13.237 1.00 97.44 274 LEU A C 1
ATOM 2237 O O . LEU A 1 274 ? -9.750 3.745 -12.382 1.00 97.44 274 LEU A O 1
ATOM 2241 N N . ALA A 1 275 ? -7.978 4.362 -13.621 1.00 97.00 275 ALA A N 1
ATOM 2242 C CA . ALA A 1 275 ? -7.930 5.729 -13.114 1.00 97.00 275 ALA A CA 1
ATOM 2243 C C . ALA A 1 275 ? -9.223 6.481 -13.458 1.00 97.00 275 ALA A C 1
ATOM 2245 O O . ALA A 1 275 ? -9.825 7.098 -12.583 1.00 97.00 275 ALA A O 1
ATOM 2246 N N . GLU A 1 276 ? -9.703 6.364 -14.698 1.00 96.62 276 GLU A N 1
ATOM 2247 C CA . GLU A 1 276 ? -10.970 6.952 -15.132 1.00 96.62 276 GLU A CA 1
ATOM 2248 C C . GLU A 1 276 ? -12.154 6.441 -14.301 1.00 96.62 276 GLU A C 1
ATOM 2250 O O . GLU A 1 276 ? -12.950 7.244 -13.813 1.00 96.62 276 GLU A O 1
ATOM 2255 N N . GLY A 1 277 ? -12.249 5.126 -14.079 1.00 96.69 277 GLY A N 1
ATOM 2256 C CA . GLY A 1 277 ? -13.282 4.530 -13.229 1.00 96.69 277 GLY A CA 1
ATOM 2257 C C . GLY A 1 277 ? -13.235 5.045 -11.789 1.00 96.69 277 GLY A C 1
ATOM 2258 O O . GLY A 1 277 ? -14.276 5.338 -11.205 1.00 96.69 277 GLY A O 1
ATOM 2259 N N . LEU A 1 278 ? -12.033 5.231 -11.234 1.00 95.94 278 LEU A N 1
ATOM 2260 C CA . LEU A 1 278 ? -11.854 5.813 -9.905 1.00 95.94 278 LEU A CA 1
ATOM 2261 C C . LEU A 1 278 ? -12.332 7.270 -9.860 1.00 95.94 278 LEU A C 1
ATOM 2263 O O . LEU A 1 278 ? -13.050 7.631 -8.929 1.00 95.94 278 LEU A O 1
ATOM 2267 N N . TYR A 1 279 ? -11.990 8.104 -10.841 1.00 94.62 279 TYR A N 1
ATOM 2268 C CA . TYR A 1 279 ? -12.494 9.480 -10.880 1.00 94.62 279 TYR A CA 1
ATOM 2269 C C . TYR A 1 279 ? -14.019 9.533 -11.012 1.00 94.62 279 TYR A C 1
ATOM 2271 O O . TYR A 1 279 ? -14.654 10.260 -10.256 1.00 94.62 279 TYR A O 1
ATOM 2279 N N . ARG A 1 280 ? -14.620 8.687 -11.858 1.00 94.69 280 ARG A N 1
ATOM 2280 C CA . ARG A 1 280 ? -16.085 8.594 -11.977 1.00 94.69 280 ARG A CA 1
ATOM 2281 C C . ARG A 1 280 ? -16.761 8.197 -10.663 1.00 94.69 280 ARG A C 1
ATOM 2283 O O . ARG A 1 280 ? -17.755 8.810 -10.303 1.00 94.69 280 ARG A O 1
ATOM 2290 N N . ALA A 1 281 ? -16.216 7.226 -9.927 1.00 92.94 281 ALA A N 1
ATOM 2291 C CA . ALA A 1 281 ? -16.753 6.838 -8.618 1.00 92.94 281 ALA A CA 1
ATOM 2292 C C . ALA A 1 281 ? -16.759 8.022 -7.631 1.00 92.94 281 ALA A C 1
ATOM 2294 O O . ALA A 1 281 ? -17.707 8.213 -6.870 1.00 92.94 281 ALA A O 1
ATOM 2295 N N . ARG A 1 282 ? -15.724 8.871 -7.680 1.00 91.81 282 ARG A N 1
ATOM 2296 C CA . ARG A 1 282 ? -15.671 10.100 -6.881 1.00 91.81 282 ARG A CA 1
ATOM 2297 C C . ARG A 1 282 ? -16.714 11.124 -7.335 1.00 91.81 282 ARG A C 1
ATOM 2299 O O . ARG A 1 282 ? -17.409 11.670 -6.484 1.00 91.81 282 ARG A O 1
ATOM 2306 N N . ASP A 1 283 ? -16.839 11.355 -8.638 1.00 91.44 283 ASP A N 1
ATOM 2307 C CA . ASP A 1 283 ? -17.796 12.316 -9.206 1.00 91.44 283 ASP A CA 1
ATOM 2308 C C . ASP A 1 283 ? -19.256 11.898 -8.953 1.00 91.44 283 ASP A C 1
ATOM 2310 O O . ASP A 1 283 ? -20.118 12.746 -8.731 1.00 91.44 283 ASP A O 1
ATOM 2314 N N . ASN A 1 284 ? -19.525 10.590 -8.897 1.00 93.38 284 ASN A N 1
ATOM 2315 C CA . ASN A 1 284 ? -20.825 10.018 -8.537 1.00 93.38 284 ASN A CA 1
ATOM 2316 C C . ASN A 1 284 ? -21.150 10.121 -7.034 1.00 93.38 284 ASN A C 1
ATOM 2318 O O . ASN A 1 284 ? -22.245 9.743 -6.618 1.00 93.38 284 ASN A O 1
ATOM 2322 N N . GLY A 1 285 ? -20.212 10.589 -6.205 1.00 90.12 285 GLY A N 1
ATOM 2323 C CA . GLY A 1 285 ? -20.385 10.673 -4.755 1.00 90.12 285 GLY A CA 1
ATOM 2324 C C . GLY A 1 285 ? -20.259 9.335 -4.017 1.00 90.12 285 GLY A C 1
ATOM 2325 O O . GLY A 1 285 ? -20.602 9.273 -2.839 1.00 90.12 285 GLY A O 1
ATOM 2326 N N . GLU A 1 286 ? -19.741 8.279 -4.659 1.00 91.81 286 GLU A N 1
ATOM 2327 C CA . GLU A 1 286 ? -19.501 6.976 -4.009 1.00 91.81 286 GLU A CA 1
ATOM 2328 C C . GLU A 1 286 ? -18.388 7.055 -2.954 1.00 91.81 286 GLU A C 1
ATOM 2330 O O . GLU A 1 286 ? -18.287 6.190 -2.094 1.00 91.81 286 GLU A O 1
ATOM 2335 N N . VAL A 1 287 ? -17.549 8.094 -3.009 1.00 89.25 287 VAL A N 1
ATOM 2336 C CA . VAL A 1 287 ? -16.435 8.306 -2.083 1.00 89.25 287 VAL A CA 1
ATOM 2337 C C . VAL A 1 287 ? -16.658 9.602 -1.312 1.00 89.25 287 VAL A C 1
ATOM 2339 O O . VAL A 1 287 ? -16.412 10.695 -1.827 1.00 89.25 287 VAL A O 1
ATOM 2342 N N . GLN A 1 288 ? -17.095 9.493 -0.056 1.00 87.62 288 GLN A N 1
ATOM 2343 C CA . GLN A 1 288 ? -17.294 10.671 0.792 1.00 87.62 288 GLN A CA 1
ATOM 2344 C C . GLN A 1 288 ? -15.951 11.312 1.192 1.00 87.62 288 GLN A C 1
ATOM 2346 O O . GLN A 1 288 ? -15.058 10.598 1.663 1.00 87.62 288 GLN A O 1
ATOM 2351 N N . PRO A 1 289 ? -15.787 12.644 1.078 1.00 88.75 289 PRO A N 1
ATOM 2352 C CA . PRO A 1 289 ? -14.594 13.341 1.559 1.00 88.75 289 PRO A CA 1
ATOM 2353 C C . PRO A 1 289 ? -14.350 13.107 3.058 1.00 88.75 289 PRO A C 1
ATOM 2355 O O . PRO A 1 289 ? -15.279 13.120 3.859 1.00 88.75 289 PRO A O 1
ATOM 2358 N N . GLY A 1 290 ? -13.098 12.885 3.452 1.00 85.69 290 GLY A N 1
ATOM 2359 C CA . GLY A 1 290 ? -12.691 12.604 4.832 1.00 85.69 290 GLY A CA 1
ATOM 2360 C C . GLY A 1 290 ? -12.938 11.165 5.299 1.00 85.69 290 GLY A C 1
ATOM 2361 O O . GLY A 1 290 ? -12.479 10.787 6.380 1.00 85.69 290 GLY A O 1
ATOM 2362 N N . SER A 1 291 ? -13.616 10.340 4.498 1.00 90.88 291 SER A N 1
ATOM 2363 C CA . SER A 1 291 ? -13.912 8.953 4.855 1.00 90.88 291 SER A CA 1
ATOM 2364 C C . SER A 1 291 ? -12.683 8.037 4.753 1.00 90.88 291 SER A C 1
ATOM 2366 O O . SER A 1 291 ? -11.649 8.349 4.149 1.00 90.88 291 SER A O 1
ATOM 2368 N N . PHE A 1 292 ? -12.793 6.848 5.348 1.00 91.69 292 PHE A N 1
ATOM 2369 C CA . PHE A 1 292 ? -11.823 5.775 5.128 1.00 91.69 292 PHE A CA 1
ATOM 2370 C C . PHE A 1 292 ? -11.752 5.369 3.646 1.00 91.69 292 PHE A C 1
ATOM 2372 O O . PHE A 1 292 ? -10.655 5.169 3.120 1.00 91.69 292 PHE A O 1
ATOM 2379 N N . GLU A 1 293 ? -12.896 5.347 2.962 1.00 91.19 293 GLU A N 1
ATOM 2380 C CA . GLU A 1 293 ? -13.007 5.031 1.535 1.00 91.19 293 GLU A CA 1
ATOM 2381 C C . GLU A 1 293 ? -12.216 6.022 0.678 1.00 91.19 293 GLU A C 1
ATOM 2383 O O . GLU A 1 293 ? -11.558 5.621 -0.277 1.00 91.19 293 GLU A O 1
ATOM 2388 N N . GLU A 1 294 ? -12.154 7.299 1.067 1.00 92.88 294 GLU A N 1
ATOM 2389 C CA . GLU A 1 294 ? -11.345 8.303 0.370 1.00 92.88 294 GLU A CA 1
ATOM 2390 C C . GLU A 1 294 ? -9.839 8.017 0.462 1.00 92.88 294 GLU A C 1
ATOM 2392 O O . GLU A 1 294 ? -9.085 8.237 -0.491 1.00 92.88 294 GLU A O 1
ATOM 2397 N N . ARG A 1 295 ? -9.365 7.502 1.604 1.00 91.75 295 ARG A N 1
ATOM 2398 C CA . ARG A 1 295 ? -7.961 7.082 1.750 1.00 91.75 295 ARG A CA 1
ATOM 2399 C C . ARG A 1 295 ? -7.655 5.869 0.886 1.00 91.75 295 ARG A C 1
ATOM 2401 O O . ARG A 1 295 ? -6.604 5.838 0.242 1.00 91.75 295 ARG A O 1
ATOM 2408 N N . GLU A 1 296 ? -8.559 4.898 0.845 1.00 94.12 296 GLU A N 1
ATOM 2409 C CA . GLU A 1 296 ? -8.388 3.723 -0.000 1.00 94.12 296 GLU A CA 1
ATOM 2410 C C . GLU A 1 296 ? -8.429 4.090 -1.488 1.00 94.12 296 GLU A C 1
ATOM 2412 O O . GLU A 1 296 ? -7.552 3.676 -2.250 1.00 94.12 296 GLU A O 1
ATOM 2417 N N . TRP A 1 297 ? -9.383 4.934 -1.880 1.00 95.75 297 TRP A N 1
ATOM 2418 C CA . TRP A 1 297 ? -9.507 5.498 -3.218 1.00 95.75 297 TRP A CA 1
ATOM 2419 C C . TRP A 1 297 ? -8.227 6.223 -3.642 1.00 95.75 297 TRP A C 1
ATOM 2421 O O . TRP A 1 297 ? -7.660 5.888 -4.682 1.00 95.75 297 TRP A O 1
ATOM 2431 N N . ARG A 1 298 ? -7.686 7.121 -2.801 1.00 95.00 298 ARG A N 1
ATOM 2432 C CA . ARG A 1 298 ? -6.395 7.792 -3.054 1.00 95.00 298 ARG A CA 1
ATOM 2433 C C . ARG A 1 298 ? -5.258 6.793 -3.246 1.00 95.00 298 ARG A C 1
ATOM 2435 O O . ARG A 1 298 ? -4.422 6.974 -4.128 1.00 95.00 298 ARG A O 1
ATOM 2442 N N . GLY A 1 299 ? -5.216 5.737 -2.434 1.00 95.44 299 GLY A N 1
ATOM 2443 C CA . GLY A 1 299 ? -4.215 4.679 -2.558 1.00 95.44 299 GLY A CA 1
ATOM 2444 C C . GLY A 1 299 ? -4.340 3.894 -3.867 1.00 95.44 299 GLY A C 1
ATOM 2445 O O . GLY A 1 299 ? -3.329 3.599 -4.504 1.00 95.44 299 GLY A O 1
ATOM 2446 N N . ARG A 1 300 ? -5.567 3.568 -4.288 1.00 96.94 300 ARG A N 1
ATOM 2447 C CA . ARG A 1 300 ? -5.847 2.898 -5.569 1.00 96.94 300 ARG A CA 1
ATOM 2448 C C . ARG A 1 300 ? -5.481 3.794 -6.753 1.00 96.94 300 ARG A C 1
ATOM 2450 O O . ARG A 1 300 ? -4.811 3.315 -7.663 1.00 96.94 300 ARG A O 1
ATOM 2457 N N . LEU A 1 301 ? -5.839 5.077 -6.697 1.00 96.25 301 LEU A N 1
ATOM 2458 C CA . LEU A 1 301 ? -5.523 6.055 -7.737 1.00 96.25 301 LEU A CA 1
ATOM 2459 C C . LEU A 1 301 ? -4.013 6.260 -7.872 1.00 96.25 301 LEU A C 1
ATOM 2461 O O . LEU A 1 301 ? -3.497 6.216 -8.983 1.00 96.25 301 LEU A O 1
ATOM 2465 N N . ARG A 1 302 ? -3.288 6.386 -6.752 1.00 96.06 302 ARG A N 1
ATOM 2466 C CA . ARG A 1 302 ? -1.820 6.464 -6.770 1.00 96.06 302 ARG A CA 1
ATOM 2467 C C . ARG A 1 302 ? -1.209 5.254 -7.473 1.00 96.06 302 ARG A C 1
ATOM 2469 O O . ARG A 1 302 ? -0.447 5.424 -8.409 1.00 96.06 302 ARG A O 1
ATOM 2476 N N . ARG A 1 303 ? -1.619 4.034 -7.105 1.00 96.62 303 ARG A N 1
ATOM 2477 C CA . ARG A 1 303 ? -1.120 2.805 -7.751 1.00 96.62 303 ARG A CA 1
ATOM 2478 C C . ARG A 1 303 ? -1.448 2.732 -9.244 1.00 96.62 303 ARG A C 1
ATOM 2480 O O . ARG A 1 303 ? -0.660 2.165 -9.997 1.00 96.62 303 ARG A O 1
ATOM 2487 N N . ALA A 1 304 ? -2.607 3.249 -9.656 1.00 97.25 304 ALA A N 1
ATOM 2488 C CA . ALA A 1 304 ? -2.966 3.345 -11.066 1.00 97.25 304 ALA A CA 1
ATOM 2489 C C . ALA A 1 304 ? -2.020 4.310 -11.794 1.00 97.25 304 ALA A C 1
ATOM 2491 O O . ALA A 1 304 ? -1.420 3.908 -12.785 1.00 97.25 304 ALA A O 1
ATOM 2492 N N . ASN A 1 305 ? -1.797 5.510 -11.250 1.00 95.88 305 ASN A N 1
ATOM 2493 C CA . ASN A 1 305 ? -0.869 6.500 -11.808 1.00 95.88 305 ASN A CA 1
ATOM 2494 C C . ASN A 1 305 ? 0.575 5.974 -11.865 1.00 95.88 305 ASN A C 1
ATOM 2496 O O . ASN A 1 305 ? 1.195 6.029 -12.921 1.00 95.88 305 ASN A O 1
ATOM 2500 N N . ASP A 1 306 ? 1.067 5.325 -10.807 1.00 95.06 306 ASP A N 1
ATOM 2501 C CA . ASP A 1 306 ? 2.385 4.670 -10.810 1.00 95.06 306 ASP A CA 1
ATOM 2502 C C . ASP A 1 306 ? 2.467 3.557 -11.881 1.00 95.06 306 ASP A C 1
ATOM 2504 O O . ASP A 1 306 ? 3.533 3.219 -12.403 1.00 95.06 306 ASP A O 1
ATOM 2508 N N . GLY A 1 307 ? 1.342 2.900 -12.186 1.00 96.00 307 GLY A N 1
ATOM 2509 C CA . GLY A 1 307 ? 1.225 1.925 -13.272 1.00 96.00 307 GLY A CA 1
ATOM 2510 C C . GLY A 1 307 ? 1.293 2.577 -14.655 1.00 96.00 307 GLY A C 1
ATOM 2511 O O . GLY A 1 307 ? 2.016 2.086 -15.527 1.00 96.00 307 GLY A O 1
ATOM 2512 N N . ILE A 1 308 ? 0.586 3.695 -14.834 1.00 96.69 308 ILE A N 1
ATOM 2513 C CA . ILE A 1 308 ? 0.602 4.535 -16.040 1.00 96.69 308 ILE A CA 1
ATOM 2514 C C . ILE A 1 308 ? 2.029 5.016 -16.312 1.00 96.69 308 ILE A C 1
ATOM 2516 O O . ILE A 1 308 ? 2.534 4.794 -17.410 1.00 96.69 308 ILE A O 1
ATOM 2520 N N . GLU A 1 309 ? 2.713 5.589 -15.321 1.00 95.19 309 GLU A N 1
ATOM 2521 C CA . GLU A 1 309 ? 4.085 6.091 -15.465 1.00 95.19 309 GLU A CA 1
ATOM 2522 C C . GLU A 1 309 ? 5.051 4.972 -15.862 1.00 95.19 309 GLU A C 1
ATOM 2524 O O . GLU A 1 309 ? 5.708 5.056 -16.898 1.00 95.19 309 GLU A O 1
ATOM 2529 N N . ARG A 1 310 ? 5.059 3.856 -15.120 1.00 94.38 310 ARG A N 1
ATOM 2530 C CA . ARG A 1 310 ? 5.953 2.723 -15.417 1.00 94.38 310 ARG A CA 1
ATOM 2531 C C . ARG A 1 310 ? 5.722 2.122 -16.798 1.00 94.38 310 ARG A C 1
ATOM 2533 O O . ARG A 1 310 ? 6.678 1.721 -17.459 1.00 94.38 310 ARG A O 1
ATOM 2540 N N . THR A 1 311 ? 4.466 1.991 -17.225 1.00 94.81 311 THR A N 1
ATOM 2541 C CA . THR A 1 311 ? 4.158 1.448 -18.559 1.00 94.81 311 THR A CA 1
ATOM 2542 C C . THR A 1 311 ? 4.489 2.445 -19.664 1.00 94.81 311 THR A C 1
ATOM 2544 O O . THR A 1 311 ? 4.998 2.021 -20.698 1.00 94.81 311 THR A O 1
ATOM 2547 N N . THR A 1 312 ? 4.313 3.746 -19.423 1.00 95.31 312 THR A N 1
ATOM 2548 C CA . THR A 1 312 ? 4.737 4.816 -20.339 1.00 95.31 312 THR A CA 1
ATOM 2549 C C . THR A 1 312 ? 6.249 4.781 -20.546 1.00 95.31 312 THR A C 1
ATOM 2551 O O . THR A 1 312 ? 6.679 4.614 -21.683 1.00 95.31 312 THR A O 1
ATOM 2554 N N . SER A 1 313 ? 7.049 4.787 -19.472 1.00 93.06 313 SER A N 1
ATOM 2555 C CA . SER A 1 313 ? 8.516 4.730 -19.577 1.00 93.06 313 SER A CA 1
ATOM 2556 C C . SER A 1 313 ? 9.007 3.478 -20.309 1.00 93.06 313 SER A C 1
ATOM 2558 O O . SER A 1 313 ? 9.948 3.539 -21.092 1.00 93.06 313 SER A O 1
ATOM 2560 N N . ARG A 1 314 ? 8.363 2.322 -20.097 1.00 89.75 314 ARG A N 1
ATOM 2561 C CA . ARG A 1 314 ? 8.712 1.084 -20.816 1.00 89.75 314 ARG A CA 1
ATOM 2562 C C . ARG A 1 314 ? 8.395 1.158 -22.305 1.00 89.75 314 ARG A C 1
ATOM 2564 O O . ARG A 1 314 ? 9.162 0.633 -23.107 1.00 89.75 314 ARG A O 1
ATOM 2571 N N . LEU A 1 315 ? 7.269 1.770 -22.670 1.00 92.88 315 LEU A N 1
ATOM 2572 C CA . LEU A 1 315 ? 6.918 1.994 -24.071 1.00 92.88 315 LEU A CA 1
ATOM 2573 C C . LEU A 1 315 ? 7.898 2.977 -24.727 1.00 92.88 315 LEU A C 1
ATOM 2575 O O . LEU A 1 315 ? 8.339 2.700 -25.837 1.00 92.88 315 LEU A O 1
ATOM 2579 N N . ASP A 1 316 ? 8.314 4.034 -24.021 1.00 91.94 316 ASP A N 1
ATOM 2580 C CA . ASP A 1 316 ? 9.327 4.986 -24.505 1.00 91.94 316 ASP A CA 1
ATOM 2581 C C . ASP A 1 316 ? 10.666 4.302 -24.791 1.00 91.94 316 ASP A C 1
ATOM 2583 O O . ASP A 1 316 ? 11.201 4.435 -25.889 1.00 91.94 316 ASP A O 1
ATOM 2587 N N . ILE A 1 317 ? 11.162 3.484 -23.854 1.00 89.50 317 ILE A N 1
ATOM 2588 C CA . ILE A 1 317 ? 12.396 2.707 -24.048 1.00 89.50 317 ILE A CA 1
ATOM 2589 C C . ILE A 1 317 ? 12.268 1.793 -25.273 1.00 89.50 317 ILE A C 1
ATOM 2591 O O . ILE A 1 317 ? 13.193 1.702 -26.082 1.00 89.50 317 ILE A O 1
ATOM 2595 N N . LEU A 1 318 ? 11.131 1.106 -25.435 1.00 87.94 318 LEU A N 1
ATOM 2596 C CA . LEU A 1 318 ? 10.921 0.217 -26.579 1.00 87.94 318 LEU A CA 1
ATOM 2597 C C . LEU A 1 318 ? 10.910 0.970 -27.911 1.00 87.94 318 LEU A C 1
ATOM 2599 O O . LEU A 1 318 ? 11.474 0.450 -28.874 1.00 87.94 318 LEU A O 1
ATOM 2603 N N . GLU A 1 319 ? 10.301 2.153 -27.965 1.00 90.12 319 GLU A N 1
ATOM 2604 C CA . GLU A 1 319 ? 10.251 3.004 -29.160 1.00 90.12 319 GLU A CA 1
ATOM 2605 C C . GLU A 1 319 ? 11.622 3.583 -29.504 1.00 90.12 319 GLU A C 1
ATOM 2607 O O . GLU A 1 319 ? 12.038 3.512 -30.660 1.00 90.12 319 GLU A O 1
ATOM 2612 N N . GLU A 1 320 ? 12.367 4.061 -28.505 1.00 88.62 320 GLU A N 1
ATOM 2613 C CA . GLU A 1 320 ? 13.723 4.590 -28.679 1.00 88.62 320 GLU A CA 1
ATOM 2614 C C . GLU A 1 320 ? 14.675 3.528 -29.250 1.00 88.62 320 GLU A C 1
ATOM 2616 O O . GLU A 1 320 ? 15.453 3.788 -30.169 1.00 88.62 320 GLU A O 1
ATOM 2621 N N . HIS A 1 321 ? 14.580 2.292 -28.753 1.00 84.12 321 HIS A N 1
ATOM 2622 C CA . HIS A 1 321 ? 15.468 1.198 -29.155 1.00 84.12 321 HIS A CA 1
ATOM 2623 C C . HIS A 1 321 ? 14.984 0.431 -30.395 1.00 84.12 321 HIS A C 1
ATOM 2625 O O . HIS A 1 321 ? 15.699 -0.458 -30.878 1.00 84.12 321 HIS A O 1
ATOM 2631 N N . ASN A 1 322 ? 13.772 0.709 -30.891 1.00 84.44 322 ASN A N 1
ATOM 2632 C CA . ASN A 1 322 ? 13.169 0.029 -32.038 1.00 84.44 322 ASN A CA 1
ATOM 2633 C C . ASN A 1 322 ? 12.323 1.004 -32.879 1.00 84.44 322 ASN A C 1
ATOM 2635 O O . ASN A 1 322 ? 11.092 0.915 -32.866 1.00 84.44 322 ASN A O 1
ATOM 2639 N N . PRO A 1 323 ? 12.946 1.869 -33.696 1.00 80.31 323 PRO A N 1
ATOM 2640 C CA . PRO A 1 323 ? 12.204 2.773 -34.578 1.00 80.31 323 PRO A CA 1
ATOM 2641 C C . PRO A 1 323 ? 11.331 2.025 -35.603 1.00 80.31 323 PRO A C 1
ATOM 2643 O O . PRO A 1 323 ? 10.353 2.567 -36.099 1.00 80.31 323 PRO A O 1
ATOM 2646 N N . GLU A 1 324 ? 11.612 0.749 -35.886 1.00 80.38 324 GLU A N 1
ATOM 2647 C CA . GLU A 1 324 ? 10.763 -0.112 -36.727 1.00 80.38 324 GLU A CA 1
ATOM 2648 C C . GLU A 1 324 ? 9.408 -0.469 -36.084 1.00 80.38 324 GLU A C 1
ATOM 2650 O O . GLU A 1 324 ? 8.509 -0.948 -36.772 1.00 80.38 324 GLU A O 1
ATOM 2655 N N . LEU A 1 325 ? 9.233 -0.252 -34.773 1.00 72.62 325 LEU A N 1
ATOM 2656 C CA . LEU A 1 325 ? 7.918 -0.326 -34.123 1.00 72.62 325 LEU A CA 1
ATOM 2657 C C . LEU A 1 325 ? 7.082 0.935 -34.386 1.00 72.62 325 LEU A C 1
ATOM 2659 O O . LEU A 1 325 ? 5.870 0.907 -34.168 1.00 72.62 325 LEU A O 1
ATOM 2663 N N . ALA A 1 326 ? 7.712 2.013 -34.867 1.00 64.06 326 ALA A N 1
ATOM 2664 C CA . ALA A 1 326 ? 7.076 3.308 -35.060 1.00 64.06 326 ALA A CA 1
ATOM 2665 C C . ALA A 1 326 ? 6.264 3.442 -36.352 1.00 64.06 326 ALA A C 1
ATOM 2667 O O . ALA A 1 326 ? 5.464 4.364 -36.483 1.00 64.06 326 ALA A O 1
ATOM 2668 N N . THR A 1 327 ? 6.440 2.522 -37.298 1.00 62.12 327 THR A N 1
ATOM 2669 C CA . THR A 1 327 ? 5.721 2.508 -38.581 1.00 62.12 327 THR A CA 1
ATOM 2670 C C . THR A 1 327 ? 4.376 1.782 -38.524 1.00 62.12 327 THR A C 1
ATOM 2672 O O . THR A 1 327 ? 3.670 1.736 -39.527 1.00 62.12 327 THR A O 1
ATOM 2675 N N . ASP A 1 328 ? 4.009 1.216 -37.374 1.00 72.06 328 ASP A N 1
ATOM 2676 C CA . ASP A 1 328 ? 2.780 0.443 -37.189 1.00 72.06 328 ASP A CA 1
ATOM 2677 C C . ASP A 1 328 ? 1.684 1.282 -36.493 1.00 72.06 328 ASP A C 1
ATOM 2679 O O . ASP A 1 328 ? 1.974 2.226 -35.753 1.00 72.06 328 ASP A O 1
ATOM 2683 N N . ASP A 1 329 ? 0.414 0.881 -36.628 1.00 87.56 329 ASP A N 1
ATOM 2684 C CA . ASP A 1 329 ? -0.764 1.511 -35.994 1.00 87.56 329 ASP A CA 1
ATOM 2685 C C . ASP A 1 329 ? -0.664 1.581 -34.457 1.00 87.56 329 ASP A C 1
ATOM 2687 O O . ASP A 1 329 ? -1.441 2.262 -33.783 1.00 87.56 329 ASP A O 1
ATOM 2691 N N . ARG A 1 330 ? 0.306 0.869 -33.877 1.00 88.06 330 ARG A N 1
ATOM 2692 C CA . ARG A 1 330 ? 0.642 0.833 -32.451 1.00 88.06 330 ARG A CA 1
ATOM 2693 C C . ARG A 1 330 ? 0.916 2.209 -31.857 1.00 88.06 330 ARG A C 1
ATOM 2695 O O . ARG A 1 330 ? 0.364 2.500 -30.795 1.00 88.06 330 ARG A O 1
ATOM 2702 N N . ILE A 1 331 ? 1.683 3.059 -32.543 1.00 88.81 331 ILE A N 1
ATOM 2703 C CA . ILE A 1 331 ? 1.931 4.428 -32.067 1.00 88.81 331 ILE A CA 1
ATOM 2704 C C . ILE A 1 331 ? 0.631 5.225 -32.066 1.00 88.81 331 ILE A C 1
ATOM 2706 O O . ILE A 1 331 ? 0.323 5.897 -31.083 1.00 88.81 331 ILE A O 1
ATOM 2710 N N . SER A 1 332 ? -0.188 5.099 -33.114 1.00 91.44 332 SER A N 1
ATOM 2711 C CA . SER A 1 332 ? -1.491 5.768 -33.165 1.00 91.44 332 SER A CA 1
ATOM 2712 C C . SER A 1 332 ? -2.420 5.291 -32.042 1.00 91.44 332 SER A C 1
ATOM 2714 O O . SER A 1 332 ? -3.107 6.110 -31.423 1.00 91.44 332 SER A O 1
ATOM 2716 N N . ARG A 1 333 ? -2.403 3.990 -31.703 1.00 92.62 333 ARG A N 1
ATOM 2717 C CA . ARG A 1 333 ? -3.124 3.448 -30.538 1.00 92.62 333 ARG A CA 1
ATOM 2718 C C . ARG A 1 333 ? -2.595 4.031 -29.227 1.00 92.62 333 ARG A C 1
ATOM 2720 O O . ARG A 1 333 ? -3.396 4.508 -28.424 1.00 92.62 333 ARG A O 1
ATOM 2727 N N . ARG A 1 334 ? -1.274 4.046 -29.023 1.00 94.12 334 ARG A N 1
ATOM 2728 C CA . ARG A 1 334 ? -0.634 4.628 -27.832 1.00 94.12 334 ARG A CA 1
ATOM 2729 C C . ARG A 1 334 ? -0.988 6.104 -27.673 1.00 94.12 334 ARG A C 1
ATOM 2731 O O . ARG A 1 334 ? -1.453 6.499 -26.607 1.00 94.12 334 ARG A O 1
ATOM 2738 N N . ALA A 1 335 ? -0.862 6.893 -28.736 1.00 94.00 335 ALA A N 1
ATOM 2739 C CA . ALA A 1 335 ? -1.234 8.305 -28.756 1.00 94.00 335 ALA A CA 1
ATOM 2740 C C . ALA A 1 335 ? -2.727 8.516 -28.450 1.00 94.00 335 ALA A C 1
ATOM 2742 O O . ALA A 1 335 ? -3.103 9.472 -27.773 1.00 94.00 335 ALA A O 1
ATOM 2743 N N . GLY A 1 336 ? -3.597 7.611 -28.909 1.00 96.19 336 GLY A N 1
ATOM 2744 C CA . GLY A 1 336 ? -5.011 7.587 -28.532 1.00 96.19 336 GLY A CA 1
ATOM 2745 C C . GLY A 1 336 ? -5.225 7.433 -27.024 1.00 96.19 336 GLY A C 1
ATOM 2746 O O . GLY A 1 336 ? -5.975 8.210 -26.434 1.00 96.19 336 GLY A O 1
ATOM 2747 N N . VAL A 1 337 ? -4.542 6.475 -26.391 1.00 96.44 337 VAL A N 1
ATOM 2748 C CA . VAL A 1 337 ? -4.632 6.254 -24.936 1.00 96.44 337 VAL A CA 1
ATOM 2749 C C . VAL A 1 337 ? -4.020 7.425 -24.159 1.00 96.44 337 VAL A C 1
ATOM 2751 O O . VAL A 1 337 ? -4.630 7.904 -23.205 1.00 96.44 337 VAL A O 1
ATOM 2754 N N . ALA A 1 338 ? -2.876 7.949 -24.606 1.00 95.31 338 ALA A N 1
ATOM 2755 C CA . ALA A 1 338 ? -2.221 9.096 -23.982 1.00 95.31 338 ALA A CA 1
ATOM 2756 C C . ALA A 1 338 ? -3.103 10.353 -24.006 1.00 95.31 338 ALA A C 1
ATOM 2758 O O . ALA A 1 338 ? -3.238 11.023 -22.987 1.00 95.31 338 ALA A O 1
ATOM 2759 N N . ARG A 1 339 ? -3.792 10.628 -25.125 1.00 96.38 339 ARG A N 1
ATOM 2760 C CA . ARG A 1 339 ? -4.764 11.733 -25.204 1.00 96.38 339 ARG A CA 1
ATOM 2761 C C . ARG A 1 339 ? -5.895 11.585 -24.191 1.00 96.38 339 ARG A C 1
ATOM 2763 O O . ARG A 1 339 ? -6.199 12.553 -23.499 1.00 96.38 339 ARG A O 1
ATOM 2770 N N . ARG A 1 340 ? -6.467 10.382 -24.054 1.00 95.19 340 ARG A N 1
ATOM 2771 C CA . ARG A 1 340 ? -7.496 10.108 -23.034 1.00 95.19 340 ARG A CA 1
ATOM 2772 C C . ARG A 1 340 ? -6.969 10.358 -21.623 1.00 95.19 340 ARG A C 1
ATOM 2774 O O . ARG A 1 340 ? -7.655 10.982 -20.821 1.00 95.19 340 ARG A O 1
ATOM 2781 N N . HIS A 1 341 ? -5.743 9.925 -21.333 1.00 95.25 341 HIS A N 1
ATOM 2782 C CA . HIS A 1 341 ? -5.108 10.175 -20.041 1.00 95.25 341 HIS A CA 1
ATOM 2783 C C . HIS A 1 341 ? -4.908 11.679 -19.774 1.00 95.25 341 HIS A C 1
ATOM 2785 O O . HIS A 1 341 ? -5.292 12.169 -18.715 1.00 95.25 341 HIS A O 1
ATOM 2791 N N . SER A 1 342 ? -4.407 12.446 -20.746 1.00 93.62 342 SER A N 1
ATOM 2792 C CA . SER A 1 342 ? -4.256 13.903 -20.609 1.00 93.62 342 SER A CA 1
ATOM 2793 C C . SER A 1 342 ? -5.595 14.642 -20.485 1.00 93.62 342 SER A C 1
ATOM 2795 O O . SER A 1 342 ? -5.688 15.667 -19.813 1.00 93.62 342 SER A O 1
ATOM 2797 N N . GLU A 1 343 ? -6.655 14.164 -21.137 1.00 94.19 343 GLU A N 1
ATOM 2798 C CA . GLU A 1 343 ? -8.014 14.683 -20.938 1.00 94.19 343 GLU A CA 1
ATOM 2799 C C . GLU A 1 343 ? -8.526 14.408 -19.523 1.00 94.19 343 GLU A C 1
ATOM 2801 O O . GLU A 1 343 ? -9.120 15.295 -18.910 1.00 94.19 343 GLU A O 1
ATOM 2806 N N . LEU A 1 344 ? -8.261 13.215 -18.987 1.00 93.12 344 LEU A N 1
ATOM 2807 C CA . LEU A 1 344 ? -8.623 12.847 -17.622 1.00 93.12 344 LEU A CA 1
ATOM 2808 C C . LEU A 1 344 ? -7.924 13.745 -16.591 1.00 93.12 344 LEU A C 1
ATOM 2810 O O . LEU A 1 344 ? -8.582 14.278 -15.697 1.00 93.12 344 LEU A O 1
ATOM 2814 N N . GLN A 1 345 ? -6.619 13.981 -16.746 1.00 91.12 345 GLN A N 1
ATOM 2815 C CA . GLN A 1 345 ? -5.855 14.877 -15.868 1.00 91.12 345 GLN A CA 1
ATOM 2816 C C . GLN A 1 345 ? -6.381 16.319 -15.915 1.00 91.12 345 GLN A C 1
ATOM 2818 O O . GLN A 1 345 ? -6.552 16.948 -14.872 1.00 91.12 345 GLN A O 1
ATOM 2823 N N . ARG A 1 346 ? -6.724 16.821 -17.111 1.00 91.31 346 ARG A N 1
ATOM 2824 C CA . ARG A 1 346 ? -7.320 18.158 -17.275 1.00 91.31 346 ARG A CA 1
ATOM 2825 C C . ARG A 1 346 ? -8.686 18.281 -16.606 1.00 91.31 346 ARG A C 1
ATOM 2827 O O . ARG A 1 346 ? -8.937 19.276 -15.936 1.00 91.31 346 ARG A O 1
ATOM 2834 N N . LYS A 1 347 ? -9.563 17.283 -16.762 1.00 89.75 347 LYS A N 1
ATOM 2835 C CA . LYS A 1 347 ? -10.901 17.285 -16.139 1.00 89.75 347 LYS A CA 1
ATOM 2836 C C . LYS A 1 347 ? -10.841 17.267 -14.615 1.00 89.75 347 LYS A C 1
ATOM 2838 O O . LYS A 1 347 ? -11.700 17.844 -13.963 1.00 89.75 347 LYS A O 1
ATOM 2843 N N . THR A 1 348 ? -9.839 16.595 -14.063 1.00 85.31 348 THR A N 1
ATOM 2844 C CA . THR A 1 348 ? -9.729 16.336 -12.622 1.00 85.31 348 THR A CA 1
ATOM 2845 C C . THR A 1 348 ? -8.873 17.369 -11.887 1.00 85.31 348 THR A C 1
ATOM 2847 O O . THR A 1 348 ? -8.737 17.282 -10.668 1.00 85.31 348 THR A O 1
ATOM 2850 N N . GLY A 1 349 ? -8.319 18.354 -12.608 1.00 77.62 349 GLY A N 1
ATOM 2851 C CA . GLY A 1 349 ? -7.469 19.404 -12.041 1.00 77.62 349 GLY A CA 1
ATOM 2852 C C . GLY A 1 349 ? -6.138 18.879 -11.499 1.00 77.62 349 GLY A C 1
ATOM 2853 O O . GLY A 1 349 ? -5.579 19.470 -10.584 1.00 77.62 349 GLY A O 1
ATOM 2854 N N . ALA A 1 350 ? -5.654 17.748 -12.020 1.00 61.31 350 ALA A N 1
ATOM 2855 C CA . ALA A 1 350 ? -4.435 17.085 -11.557 1.00 61.31 350 ALA A CA 1
ATOM 2856 C C . ALA A 1 350 ? -3.153 17.587 -12.260 1.00 61.31 350 ALA A C 1
ATOM 2858 O O . ALA A 1 350 ? -2.157 16.864 -12.269 1.00 61.31 350 ALA A O 1
ATOM 2859 N N . VAL A 1 351 ? -3.189 18.779 -12.871 1.00 50.09 351 VAL A N 1
ATOM 2860 C CA . VAL A 1 351 ? -2.059 19.406 -13.586 1.00 50.09 351 VAL A CA 1
ATOM 2861 C C . VAL A 1 351 ? -1.560 20.618 -12.824 1.00 50.09 351 VAL A C 1
ATOM 2863 O O . VAL A 1 351 ? -2.419 21.452 -12.458 1.00 50.09 351 VAL A O 1
#

pLDDT: mean 78.49, std 22.47, range [31.25, 98.25]

Foldseek 3Di:
DPPVVVVVVVVVVVVVVVVVVVVVVVVVVVVVVVVVVVVVVVVVVVVVVVVVVVVVVLLVVVVVVVVVVVVVVVVVVVVVVVVVVVVVVVVVVVVVVVVVVVVVVVVVVVVVVVVVVVVVVVVVVVVVVVVVVVVVVVVVVVVVVVVVVVVVVVVVVVVVVVVVVVDDDDDDDDDDDDDDDDDDDDDDDDDDDDDDDDDDDDDDDDDDPDDDDDDDDDDDDDPDPPDPPPPDDVVNVSSDDDDPPPDDDDVVVVVVLVVVLVVLLVQLLVLLVQLVVLVVCVVVVVAPPPDPSVVVSVVSNVVSVVSNVVSVVVNVVSCVSCVVVVVDCSVVSSVVSVVSSVVSCVVVVVD

Secondary structure (DSSP, 8-state):
--SHHHHHHHHHHHHHHHHHHHHHHHHHHHHHHHHHHHHHHHHHHHHHHHHHHHHHHHHHHHHHHHHHHHHHHHHHHHHHHHHHHHHHHHHHHHHHHHHHHHHHHHHHHHHHHHHHHHHHHHHHHHHHHHHHHHHHHHHHHHHHHHHHHHHHHHHHHHHHHHHHHTS-------------------------PPP---------------PPP-----------------PPPGGGGTTS----TT-PPPHHHHHHHHHHHHHHHHHHHHHHHHHHHHHHHHHTT-S-TTSHHHHHHHHHHHHHHHHHHHHHHHHHHHHHH-GGGTTSHHHHHHHHHHHHHHHHHHHHT--

Radius of gyration: 60.62 Å; chains: 1; bounding box: 144×69×201 Å

Organism: NCBI:txid349277